Protein AF-A0A8T1SDZ9-F1 (afdb_monomer)

Solvent-accessible surface area (backbone atoms only — not comparable to full-atom values): 13634 Å² total; per-residue (Å²): 114,70,6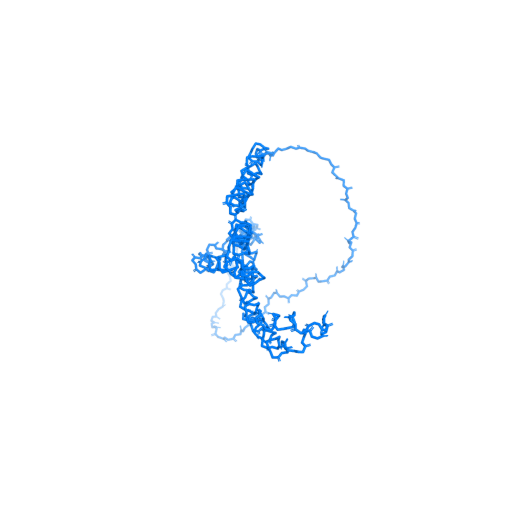7,60,53,50,48,50,54,52,34,52,52,49,59,75,37,28,82,59,57,32,60,77,79,40,90,53,64,70,60,29,54,51,50,45,65,45,41,65,58,52,39,52,35,50,54,31,45,46,45,38,52,54,44,39,49,52,28,46,75,66,70,48,39,67,59,48,54,50,39,46,50,44,21,41,63,70,43,12,48,56,46,12,50,43,28,29,67,74,67,62,53,41,73,58,23,36,54,53,17,47,32,55,17,34,43,53,31,23,52,53,45,51,52,50,59,74,68,48,62,62,69,60,47,48,52,59,47,40,54,75,68,44,56,65,52,54,60,51,48,61,67,70,66,61,75,91,75,76,95,78,85,86,85,89,85,82,85,82,86,84,90,77,90,84,86,83,90,84,82,85,85,90,84,82,84,87,84,88,82,87,85,88,76,86,81,88,83,88,84,82,82,77,70,77,45,69,63,56,56,49,48,56,53,46,53,53,50,51,50,52,50,49,54,50,50,52,53,49,50,50,54,58,74,68,54,80,130

pLDDT: mean 70.51, std 21.28, range [23.25, 90.0]

Secondary structure (DSSP, 8-state):
-HHHHHHHHHHHHHHHTHHHHHHHH-S-HHHHHHHHHHHHHHHHHHHHHHHHHHHHHHHHHTT-HHHHHHHHHIIIIIIIHHHHHHHHHTS--THHHHHHHHHHHHHHHHHHHHHHHHTS-HHHHHHHHHHHTTHHHHHHHHHHS----------------------------------------------------HHHHHHHHHHHHHHHHHHHHHHHHHHHHTS--

Radius of gyration: 29.78 Å; Cα contacts (8 Å, |Δi|>4): 136; chains: 1; bounding box: 56×45×110 Å

Mean predicted aligned error: 17.85 Å

Nearest PDB structures (foldseek):
  5xjj-assembly1_A  TM=9.522E-01  e=8.822E-06  Camelina sativa
  5y50-assembly1_A  TM=8.785E-01  e=2.325E-05  Arabidopsis thaliana
  7dqk-assembly1_A  TM=9.262E-01  e=3.861E-04  Nicotiana tabacum
  7php-assembly1_A  TM=8.470E-01  e=1.093E-02  Vibrio cholerae RC385
  4z3p-assembly1_A  TM=8.486E-01  e=1.647E-01  Escherichia coli

Structure (mmCIF, N/CA/C/O backbone):
data_AF-A0A8T1SDZ9-F1
#
_entry.id   AF-A0A8T1SDZ9-F1
#
loop_
_atom_site.group_PDB
_atom_site.id
_atom_site.type_symbol
_atom_site.label_atom_id
_atom_site.label_alt_id
_atom_site.label_comp_id
_atom_site.label_asym_id
_atom_site.label_entity_id
_atom_site.label_seq_id
_atom_site.pdbx_PDB_ins_code
_atom_site.Cartn_x
_atom_site.Cartn_y
_atom_site.Cartn_z
_atom_site.occupancy
_atom_site.B_iso_or_equiv
_atom_site.auth_seq_id
_atom_site.auth_comp_id
_atom_site.auth_asym_id
_atom_site.auth_atom_id
_atom_site.pdbx_PDB_model_num
ATOM 1 N N . CYS A 1 1 ? 5.803 3.963 14.562 1.00 54.41 1 CYS A N 1
ATOM 2 C CA . CYS A 1 1 ? 7.114 4.579 14.261 1.00 54.41 1 CYS A CA 1
ATOM 3 C C . CYS A 1 1 ? 8.093 3.581 13.629 1.00 54.41 1 CYS A C 1
ATOM 5 O O . CYS A 1 1 ? 8.586 3.851 12.544 1.00 54.41 1 CYS A O 1
ATOM 7 N N . PHE A 1 2 ? 8.298 2.400 14.229 1.00 64.94 2 PHE A N 1
ATOM 8 C CA . PHE A 1 2 ? 9.250 1.381 13.749 1.00 64.94 2 PHE A CA 1
ATOM 9 C C . PHE A 1 2 ? 9.100 0.935 12.269 1.00 64.94 2 PHE A C 1
ATOM 11 O O . PHE A 1 2 ? 10.109 0.899 11.570 1.00 64.94 2 PHE A O 1
ATOM 18 N N . PRO A 1 3 ? 7.886 0.689 11.726 1.00 69.81 3 PRO A N 1
ATOM 19 C CA . PRO A 1 3 ? 7.745 0.201 10.345 1.00 69.81 3 PRO A CA 1
ATOM 20 C C . PRO A 1 3 ? 8.105 1.244 9.278 1.00 69.81 3 PRO A C 1
ATOM 22 O O . PRO A 1 3 ? 8.667 0.902 8.242 1.00 69.81 3 PRO A O 1
ATOM 25 N N . GLY A 1 4 ? 7.809 2.522 9.544 1.00 71.44 4 GLY A N 1
ATOM 26 C CA . GLY A 1 4 ? 8.130 3.620 8.629 1.00 71.44 4 GLY A CA 1
ATOM 27 C C . GLY A 1 4 ? 9.631 3.893 8.566 1.00 71.44 4 GLY A C 1
ATOM 28 O O . GLY A 1 4 ? 10.174 4.058 7.480 1.00 71.44 4 GLY A O 1
ATOM 29 N N . PHE A 1 5 ? 10.315 3.857 9.717 1.00 77.25 5 PHE A N 1
ATOM 30 C CA . PHE A 1 5 ? 11.772 3.987 9.774 1.00 77.25 5 PHE A CA 1
ATOM 31 C C . PHE A 1 5 ? 12.471 2.846 9.024 1.00 77.25 5 PHE A C 1
ATOM 33 O O . PHE A 1 5 ? 13.353 3.104 8.212 1.00 77.25 5 PHE A O 1
ATOM 40 N N . LEU A 1 6 ? 12.026 1.599 9.221 1.00 80.81 6 LEU A N 1
ATOM 41 C CA . LEU A 1 6 ? 12.584 0.447 8.512 1.00 80.81 6 LEU A CA 1
ATOM 42 C C . LEU A 1 6 ? 12.403 0.566 6.991 1.00 80.81 6 LEU A C 1
ATOM 44 O O . LEU A 1 6 ? 13.359 0.347 6.253 1.00 80.81 6 LEU A O 1
ATOM 48 N N . CYS A 1 7 ? 11.219 0.968 6.518 1.00 80.06 7 CYS A N 1
ATOM 49 C CA . CYS A 1 7 ? 10.989 1.186 5.086 1.00 80.06 7 CYS A CA 1
ATOM 50 C C . CYS A 1 7 ? 11.861 2.305 4.516 1.00 80.06 7 CYS A C 1
ATOM 52 O O . CYS A 1 7 ? 12.337 2.187 3.392 1.00 80.06 7 CYS A O 1
ATOM 54 N N . LEU A 1 8 ? 12.103 3.369 5.284 1.00 80.19 8 LEU A N 1
ATOM 55 C CA . LEU A 1 8 ? 12.954 4.472 4.849 1.00 80.19 8 LEU A CA 1
ATOM 56 C C . LEU A 1 8 ? 14.421 4.032 4.760 1.00 80.19 8 LEU A C 1
ATOM 58 O O . LEU A 1 8 ? 15.068 4.290 3.752 1.00 80.19 8 LEU A O 1
ATOM 62 N N . VAL A 1 9 ? 14.921 3.294 5.755 1.00 84.00 9 VAL A N 1
ATOM 63 C CA . VAL A 1 9 ? 16.282 2.731 5.740 1.00 84.00 9 VAL A CA 1
ATOM 64 C C . VAL A 1 9 ? 16.462 1.755 4.576 1.00 84.00 9 VAL A C 1
ATOM 66 O O . VAL A 1 9 ? 17.411 1.888 3.808 1.00 84.00 9 VAL A O 1
ATOM 69 N N . VAL A 1 10 ? 15.532 0.814 4.392 1.00 84.06 10 VAL A N 1
ATOM 70 C CA . VAL A 1 10 ? 15.576 -0.143 3.275 1.00 84.06 10 VAL A CA 1
ATOM 71 C C . VAL A 1 10 ? 15.463 0.579 1.931 1.00 84.06 10 VAL A C 1
ATOM 73 O O . VAL A 1 10 ? 16.209 0.265 1.009 1.00 84.06 10 VAL A O 1
ATOM 76 N N . GLY A 1 11 ? 14.594 1.585 1.823 1.00 82.56 11 GLY A N 1
ATOM 77 C CA . GLY A 1 11 ? 14.446 2.396 0.618 1.00 82.56 11 GLY A CA 1
ATOM 78 C C . GLY A 1 11 ? 15.717 3.164 0.260 1.00 82.56 11 GLY A C 1
ATOM 79 O O . GLY A 1 11 ? 16.105 3.187 -0.905 1.00 82.56 11 GLY A O 1
ATOM 80 N N . VAL A 1 12 ? 16.411 3.726 1.253 1.00 83.19 12 VAL A N 1
ATOM 81 C CA . VAL A 1 12 ? 17.710 4.390 1.060 1.00 83.19 12 VAL A CA 1
ATOM 82 C C . VAL A 1 12 ? 18.776 3.392 0.609 1.00 83.19 12 VAL A C 1
ATOM 84 O O . VAL A 1 12 ? 19.510 3.682 -0.332 1.00 83.19 12 VAL A O 1
ATOM 87 N N . ILE A 1 13 ? 18.837 2.203 1.216 1.00 84.69 13 ILE A N 1
ATOM 88 C CA . ILE A 1 13 ? 19.789 1.153 0.820 1.00 84.69 13 ILE A CA 1
ATOM 89 C C . ILE A 1 13 ? 19.527 0.699 -0.622 1.00 84.69 13 ILE A C 1
ATOM 91 O O . ILE A 1 13 ? 20.466 0.596 -1.412 1.00 84.69 13 ILE A O 1
ATOM 95 N N . LEU A 1 14 ? 18.264 0.473 -0.994 1.00 81.62 14 LEU A N 1
ATOM 96 C CA . LEU A 1 14 ? 17.877 0.077 -2.352 1.00 81.62 14 LEU A CA 1
ATOM 97 C C . LEU A 1 14 ? 18.151 1.183 -3.376 1.00 81.62 14 LEU A C 1
ATOM 99 O O . LEU A 1 14 ? 18.644 0.898 -4.464 1.00 81.62 14 LEU A O 1
ATOM 103 N N . ALA A 1 15 ? 17.896 2.445 -3.026 1.00 77.38 15 ALA A N 1
ATOM 104 C CA . ALA A 1 15 ? 18.216 3.580 -3.886 1.00 77.38 15 ALA A CA 1
ATOM 105 C C . ALA A 1 15 ? 19.733 3.748 -4.073 1.00 77.38 15 ALA A C 1
ATOM 107 O O . ALA A 1 15 ? 20.182 4.015 -5.186 1.00 77.38 15 ALA A O 1
ATOM 108 N N . ALA A 1 16 ? 20.525 3.544 -3.016 1.00 80.75 16 ALA A N 1
ATOM 109 C CA . ALA A 1 16 ? 21.985 3.612 -3.070 1.00 80.75 16 ALA A CA 1
ATOM 110 C C . ALA A 1 16 ? 22.604 2.445 -3.858 1.00 80.75 16 ALA A C 1
ATOM 112 O O . ALA A 1 16 ? 23.632 2.613 -4.507 1.00 80.75 16 ALA A O 1
ATOM 113 N N . THR A 1 17 ? 21.973 1.269 -3.833 1.00 82.50 17 THR A N 1
ATOM 114 C CA . THR A 1 17 ? 22.443 0.066 -4.543 1.00 82.50 17 THR A CA 1
ATOM 115 C C . THR A 1 17 ? 21.770 -0.149 -5.898 1.00 82.50 17 THR A C 1
ATOM 117 O O . THR A 1 17 ? 22.056 -1.150 -6.554 1.00 82.50 17 THR A O 1
ATOM 120 N N . LYS A 1 18 ? 20.931 0.789 -6.365 1.00 76.69 18 LYS A N 1
ATOM 121 C CA . LYS A 1 18 ? 20.117 0.651 -7.588 1.00 76.69 18 LYS A CA 1
ATOM 122 C C . LYS A 1 18 ? 20.923 0.247 -8.827 1.00 76.69 18 LYS A C 1
ATOM 124 O O . LYS A 1 18 ? 20.436 -0.529 -9.643 1.00 76.69 18 LYS A O 1
ATOM 129 N N . ASP A 1 19 ? 22.156 0.743 -8.938 1.00 74.12 19 ASP A N 1
ATOM 130 C CA . ASP A 1 19 ? 23.021 0.521 -10.099 1.00 74.12 19 ASP A CA 1
ATOM 131 C C . ASP A 1 19 ? 23.731 -0.837 -10.051 1.00 74.12 19 ASP A C 1
ATOM 133 O O . ASP A 1 19 ? 24.099 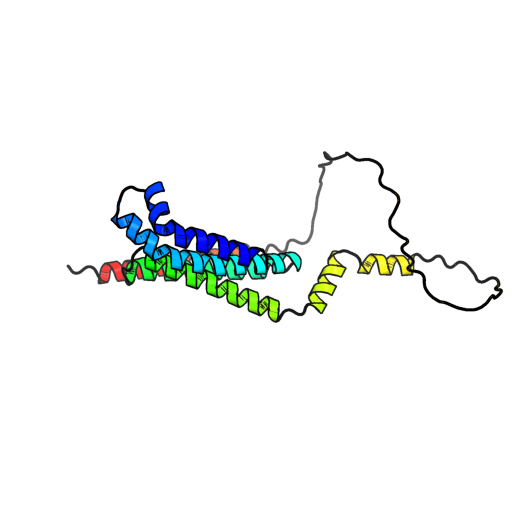-1.362 -11.094 1.00 74.12 19 ASP A O 1
ATOM 137 N N . VAL A 1 20 ? 23.895 -1.428 -8.862 1.00 78.81 20 VAL A N 1
ATOM 138 C CA . VAL A 1 20 ? 24.508 -2.755 -8.661 1.00 78.81 20 VAL A CA 1
ATOM 139 C C . VAL A 1 20 ? 23.441 -3.847 -8.638 1.00 78.81 20 VAL A C 1
ATOM 141 O O . VAL A 1 20 ? 23.659 -4.940 -9.154 1.00 78.81 20 VAL A O 1
ATOM 144 N N . LEU A 1 21 ? 22.263 -3.544 -8.087 1.00 77.50 21 LEU A N 1
ATOM 145 C CA . LEU A 1 21 ? 21.172 -4.498 -7.921 1.00 77.50 21 LEU A CA 1
ATOM 146 C C . LEU A 1 21 ? 20.688 -5.055 -9.266 1.00 77.50 21 LEU A C 1
ATOM 148 O O . LEU A 1 21 ? 20.413 -6.247 -9.369 1.00 77.50 21 LEU A O 1
ATOM 152 N N . GLY A 1 22 ? 20.641 -4.220 -10.309 1.00 76.81 22 GLY A N 1
ATOM 153 C CA . GLY A 1 22 ? 20.265 -4.654 -11.656 1.00 76.81 22 GLY A CA 1
ATOM 154 C C . GLY A 1 22 ? 21.191 -5.735 -12.229 1.00 76.81 22 GLY A C 1
ATOM 155 O O . GLY A 1 22 ? 20.700 -6.674 -12.854 1.00 76.81 22 GLY A O 1
ATOM 156 N N . TYR A 1 23 ? 22.498 -5.667 -11.943 1.00 82.56 23 TYR A N 1
ATOM 157 C CA . TYR A 1 23 ? 23.485 -6.641 -12.435 1.00 82.56 23 TYR A CA 1
ATOM 158 C C . TYR A 1 23 ? 23.329 -8.039 -11.826 1.00 82.56 23 TYR A C 1
ATOM 160 O O . TYR A 1 23 ? 23.797 -9.012 -12.412 1.00 82.56 23 TYR A O 1
ATOM 168 N N . ILE A 1 24 ? 22.675 -8.157 -10.666 1.00 84.62 24 ILE A N 1
ATOM 169 C CA . ILE A 1 24 ? 22.414 -9.455 -10.024 1.00 84.62 24 ILE A CA 1
ATOM 170 C C . ILE A 1 24 ? 21.342 -10.234 -10.800 1.00 84.62 24 ILE A C 1
ATOM 172 O O . ILE A 1 24 ? 21.385 -11.461 -10.851 1.00 84.62 24 ILE A O 1
ATOM 176 N N . PHE A 1 25 ? 20.386 -9.528 -11.411 1.00 83.12 25 PHE A N 1
ATOM 177 C CA . PHE A 1 25 ? 19.241 -10.139 -12.091 1.00 83.12 25 PHE A CA 1
ATOM 178 C C . PHE A 1 25 ? 19.419 -10.250 -13.604 1.00 83.12 25 PHE A C 1
ATOM 180 O O . PHE A 1 25 ? 18.819 -11.128 -14.223 1.00 83.12 25 PHE A O 1
ATOM 187 N N . THR A 1 26 ? 20.207 -9.367 -14.217 1.00 85.56 26 THR A N 1
ATOM 188 C CA . THR A 1 26 ? 20.427 -9.375 -15.665 1.00 85.56 26 THR A CA 1
ATOM 189 C C . THR A 1 26 ? 21.756 -8.729 -16.041 1.00 85.56 26 THR A C 1
ATOM 191 O O . THR A 1 26 ? 22.269 -7.865 -15.336 1.00 85.56 26 THR A O 1
ATOM 194 N N . SER A 1 27 ? 22.313 -9.134 -17.181 1.00 85.81 27 SER A N 1
ATOM 195 C CA . SER A 1 27 ? 23.482 -8.484 -17.794 1.00 85.81 27 SER A CA 1
ATOM 196 C C . SER A 1 27 ? 23.100 -7.434 -18.846 1.00 85.81 27 SER A C 1
ATOM 198 O O . SER A 1 27 ? 23.980 -6.785 -19.410 1.00 85.81 27 SER A O 1
ATOM 200 N N . ASP A 1 28 ? 21.804 -7.258 -19.117 1.00 87.94 28 ASP A N 1
ATOM 201 C CA . ASP A 1 28 ? 21.305 -6.284 -20.087 1.00 87.94 28 ASP A CA 1
ATOM 202 C C . ASP A 1 28 ? 21.306 -4.859 -19.508 1.00 87.94 28 ASP A C 1
ATOM 204 O O . ASP A 1 28 ? 20.614 -4.553 -18.532 1.00 87.94 28 ASP A O 1
ATOM 208 N N . ARG A 1 29 ? 22.074 -3.965 -20.141 1.00 84.94 29 ARG A N 1
ATOM 209 C CA . ARG A 1 29 ? 22.226 -2.567 -19.716 1.00 84.94 29 ARG A CA 1
ATOM 210 C C . ARG A 1 29 ? 20.935 -1.760 -19.845 1.00 84.94 29 ARG A C 1
ATOM 212 O O . ARG A 1 29 ? 20.738 -0.838 -19.053 1.00 84.94 29 ARG A O 1
ATOM 219 N N . GLU A 1 30 ? 20.072 -2.091 -20.800 1.00 85.00 30 GLU A N 1
ATOM 220 C CA . GLU A 1 30 ? 18.815 -1.374 -21.023 1.00 85.00 30 GLU A CA 1
ATOM 221 C C . GLU A 1 30 ? 17.841 -1.622 -19.862 1.00 85.00 30 GLU A C 1
ATOM 223 O O . GLU A 1 30 ? 17.271 -0.686 -19.294 1.00 85.00 30 GLU A O 1
ATOM 228 N N . ILE A 1 31 ? 17.751 -2.877 -19.412 1.00 83.88 31 ILE A N 1
ATOM 229 C CA . ILE A 1 31 ? 16.924 -3.269 -18.264 1.00 83.88 31 ILE A CA 1
ATOM 230 C C . ILE A 1 31 ? 17.470 -2.657 -16.967 1.00 83.88 31 ILE A C 1
ATOM 232 O O . ILE A 1 31 ? 16.694 -2.149 -16.155 1.00 83.88 31 ILE A O 1
ATOM 236 N N . ILE A 1 32 ? 18.794 -2.648 -16.777 1.00 85.06 32 ILE A N 1
ATOM 237 C CA . ILE A 1 32 ? 19.430 -2.043 -15.593 1.00 85.06 32 ILE A CA 1
ATOM 238 C C . ILE A 1 32 ? 19.108 -0.544 -15.507 1.00 85.06 32 ILE A C 1
ATOM 240 O O . ILE A 1 32 ? 18.725 -0.060 -14.439 1.00 85.06 32 ILE A O 1
ATOM 244 N N . GLY A 1 33 ? 19.208 0.182 -16.626 1.00 83.38 33 GLY A N 1
ATOM 245 C CA . GLY A 1 33 ? 18.858 1.603 -16.685 1.00 83.38 33 GLY A CA 1
ATOM 246 C C . GLY A 1 33 ? 17.390 1.861 -16.335 1.00 83.38 33 GLY A C 1
ATOM 247 O O . GLY A 1 33 ? 17.086 2.777 -15.566 1.00 83.38 33 GLY A O 1
ATOM 248 N N . LEU A 1 34 ? 16.485 1.008 -16.824 1.00 84.38 34 LEU A N 1
ATOM 249 C CA . LEU A 1 34 ? 15.059 1.103 -16.516 1.00 84.38 34 LEU A CA 1
ATOM 250 C C . LEU A 1 34 ? 14.776 0.858 -15.025 1.00 84.38 34 LEU A C 1
ATOM 252 O O . LEU A 1 34 ? 14.042 1.627 -14.403 1.00 84.38 34 LEU A O 1
ATOM 256 N N . VAL A 1 35 ? 15.389 -0.168 -14.428 1.00 84.00 35 VAL A N 1
ATOM 257 C CA . VAL A 1 35 ? 15.245 -0.475 -12.994 1.00 84.00 35 VAL A CA 1
ATOM 258 C C . VAL A 1 35 ? 15.752 0.683 -12.137 1.00 84.00 35 VAL A C 1
ATOM 260 O O . VAL A 1 35 ? 15.050 1.118 -11.222 1.00 84.00 35 VAL A O 1
ATOM 263 N N . ALA A 1 36 ? 16.925 1.235 -12.455 1.00 83.44 36 ALA A N 1
ATOM 264 C CA . ALA A 1 36 ? 17.492 2.365 -11.724 1.00 83.44 36 ALA A CA 1
ATOM 265 C C . ALA A 1 36 ? 16.574 3.601 -11.747 1.00 83.44 36 ALA A C 1
ATOM 267 O O . ALA A 1 36 ? 16.498 4.329 -10.755 1.00 83.44 36 ALA A O 1
ATOM 268 N N . TRP A 1 37 ? 15.847 3.816 -12.846 1.00 83.50 37 TRP A N 1
ATOM 269 C CA . TRP A 1 37 ? 14.890 4.915 -12.980 1.00 83.50 37 TRP A CA 1
ATOM 270 C C . TRP A 1 37 ? 13.577 4.671 -12.219 1.00 83.50 37 TRP A C 1
ATOM 272 O O . TRP A 1 37 ? 12.984 5.604 -11.681 1.00 83.50 37 TRP A O 1
ATOM 282 N N . VAL A 1 38 ? 13.131 3.417 -12.122 1.00 84.69 38 VAL A N 1
ATOM 283 C CA . VAL A 1 38 ? 11.904 3.026 -11.403 1.00 84.69 38 VAL A CA 1
ATOM 284 C C . VAL A 1 38 ? 12.106 2.972 -9.883 1.00 84.69 38 VAL A C 1
ATOM 286 O O . VAL A 1 38 ? 11.153 3.180 -9.128 1.00 84.69 38 VAL A O 1
ATOM 289 N N . MET A 1 39 ? 13.332 2.737 -9.409 1.00 84.81 39 MET A N 1
ATOM 290 C CA . MET A 1 39 ? 13.632 2.565 -7.981 1.00 84.81 39 MET A CA 1
ATOM 291 C C . MET A 1 39 ? 13.108 3.679 -7.054 1.00 84.81 39 MET A C 1
ATOM 293 O O . MET A 1 39 ? 12.524 3.355 -6.020 1.00 84.81 39 MET A O 1
ATOM 297 N N . PRO A 1 40 ? 13.224 4.979 -7.375 1.00 82.62 40 PRO A N 1
ATOM 298 C CA . PRO A 1 40 ? 12.642 6.029 -6.536 1.00 82.62 40 PRO A CA 1
ATOM 299 C C . PRO A 1 40 ? 11.115 5.919 -6.404 1.00 82.62 40 PRO A C 1
ATOM 301 O O . PRO A 1 40 ? 10.570 6.097 -5.313 1.00 82.62 40 PRO A O 1
ATOM 304 N N . VAL A 1 41 ? 10.419 5.574 -7.495 1.00 85.88 41 VAL A N 1
ATOM 305 C CA . VAL A 1 41 ? 8.961 5.361 -7.493 1.00 85.88 41 VAL A CA 1
ATOM 306 C C . VAL A 1 41 ? 8.609 4.138 -6.649 1.00 85.88 41 VAL A C 1
ATOM 308 O O . VAL A 1 41 ? 7.681 4.192 -5.845 1.00 85.88 41 VAL A O 1
ATOM 311 N N . TYR A 1 42 ? 9.390 3.064 -6.765 1.00 85.38 42 TYR A N 1
ATOM 312 C CA . TYR A 1 42 ? 9.247 1.860 -5.946 1.00 85.38 42 TYR A CA 1
ATOM 313 C C . TYR A 1 42 ? 9.328 2.160 -4.443 1.00 85.38 42 TYR A C 1
ATOM 315 O O . TYR A 1 42 ? 8.487 1.692 -3.668 1.00 85.38 42 TYR A O 1
ATOM 323 N N . VAL A 1 43 ? 10.312 2.969 -4.033 1.00 86.00 43 VAL A N 1
ATOM 324 C CA . VAL A 1 43 ? 10.471 3.388 -2.634 1.00 86.00 43 VAL A CA 1
ATOM 325 C C . VAL A 1 43 ? 9.259 4.196 -2.173 1.00 86.00 43 VAL A C 1
ATOM 327 O O . VAL A 1 43 ? 8.736 3.940 -1.088 1.00 86.00 43 VAL A O 1
ATOM 330 N N . ALA A 1 44 ? 8.758 5.117 -3.001 1.00 85.81 44 ALA A N 1
ATOM 331 C CA . ALA A 1 44 ? 7.560 5.888 -2.676 1.00 85.81 44 ALA A CA 1
ATOM 332 C C . ALA A 1 44 ? 6.330 4.986 -2.471 1.00 85.81 44 ALA A C 1
ATOM 334 O O . ALA A 1 44 ? 5.636 5.130 -1.464 1.00 85.81 44 ALA A O 1
ATOM 335 N N . VAL A 1 45 ? 6.099 4.013 -3.362 1.00 88.25 45 VAL A N 1
ATOM 336 C CA . VAL A 1 45 ? 5.016 3.020 -3.217 1.00 88.25 45 VAL A CA 1
ATOM 337 C C . VAL A 1 45 ? 5.129 2.290 -1.877 1.00 88.25 45 VAL A C 1
ATOM 339 O O . VAL A 1 45 ? 4.146 2.194 -1.143 1.00 88.25 45 VAL A O 1
ATOM 342 N N . HIS A 1 46 ? 6.332 1.833 -1.522 1.00 86.94 46 HIS A N 1
ATOM 343 C CA . HIS A 1 46 ? 6.572 1.098 -0.279 1.00 86.94 46 HIS A CA 1
ATOM 344 C C . HIS A 1 46 ? 6.262 1.911 0.978 1.00 86.94 46 HIS A C 1
ATOM 346 O O . HIS A 1 46 ? 5.765 1.359 1.959 1.00 86.94 46 HIS A O 1
ATOM 352 N N . VAL A 1 47 ? 6.513 3.221 0.964 1.00 85.88 47 VAL A N 1
ATOM 353 C CA . VAL A 1 47 ? 6.173 4.096 2.095 1.00 85.88 47 VAL A CA 1
ATOM 354 C C . VAL A 1 47 ? 4.658 4.152 2.313 1.00 85.88 47 VAL A C 1
ATOM 356 O O . VAL A 1 47 ? 4.199 4.044 3.454 1.00 85.88 47 VAL A O 1
ATOM 359 N N . PHE A 1 48 ? 3.869 4.275 1.243 1.00 86.69 48 PHE A N 1
ATOM 360 C CA . PHE A 1 48 ? 2.406 4.276 1.352 1.00 86.69 48 PHE A CA 1
ATOM 361 C C . PHE A 1 48 ? 1.861 2.908 1.764 1.00 86.69 48 PHE A C 1
ATOM 363 O O . PHE A 1 48 ? 1.007 2.837 2.649 1.00 86.69 48 PHE A O 1
ATOM 370 N N . GLU A 1 49 ? 2.423 1.830 1.222 1.00 87.00 49 GLU A N 1
ATOM 371 C CA . GLU A 1 49 ? 2.080 0.458 1.607 1.00 87.00 49 GLU A CA 1
ATOM 372 C C . GLU A 1 49 ? 2.381 0.169 3.081 1.00 87.00 49 GLU A C 1
ATOM 374 O O . GLU A 1 49 ? 1.568 -0.434 3.791 1.00 87.00 49 GLU A O 1
ATOM 379 N N . ALA A 1 50 ? 3.498 0.678 3.603 1.00 87.56 50 ALA A N 1
ATOM 380 C CA . ALA A 1 50 ? 3.796 0.610 5.029 1.00 87.56 50 ALA A CA 1
ATOM 381 C C . ALA A 1 50 ? 2.733 1.347 5.863 1.00 87.56 50 ALA A C 1
ATOM 383 O O . ALA A 1 50 ? 2.304 0.849 6.909 1.00 87.56 50 ALA A O 1
ATOM 384 N N . GLY A 1 51 ? 2.256 2.501 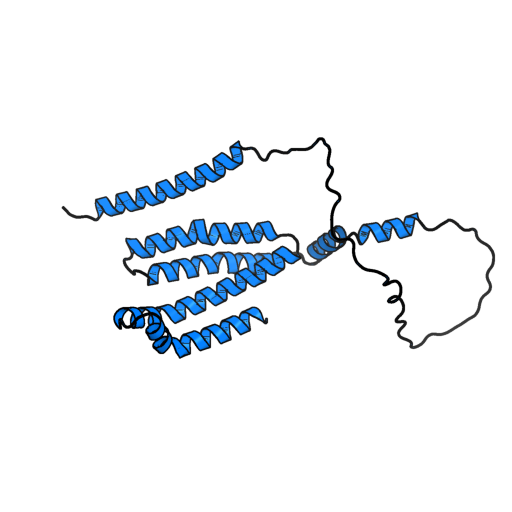5.386 1.00 85.62 51 GLY A N 1
ATOM 385 C CA . GLY A 1 51 ? 1.128 3.222 5.978 1.00 85.62 51 GLY A CA 1
ATOM 386 C C . GLY A 1 51 ? -0.162 2.392 5.993 1.00 85.62 51 GLY A C 1
ATOM 387 O O . GLY A 1 51 ? -0.807 2.265 7.042 1.00 85.62 51 GLY A O 1
ATOM 388 N N . CYS A 1 52 ? -0.509 1.757 4.871 1.00 87.62 52 CYS A N 1
ATOM 389 C CA . CYS A 1 52 ? -1.627 0.813 4.770 1.00 87.62 52 CYS A CA 1
ATOM 390 C C . CYS A 1 52 ? -1.489 -0.346 5.769 1.00 87.62 52 CYS A C 1
ATOM 392 O O . CYS A 1 52 ? -2.459 -0.712 6.437 1.00 87.62 52 CYS A O 1
ATOM 394 N N . CYS A 1 53 ? -0.286 -0.898 5.935 1.00 88.38 53 CYS A N 1
ATOM 395 C CA . CYS A 1 53 ? -0.022 -1.995 6.868 1.00 88.38 53 CYS A CA 1
ATOM 396 C C . CYS A 1 53 ? -0.227 -1.577 8.328 1.00 88.38 53 CYS A C 1
ATOM 398 O O . CYS A 1 53 ? -0.888 -2.289 9.092 1.00 88.38 53 CYS A O 1
ATOM 400 N N . VAL A 1 54 ? 0.299 -0.409 8.711 1.00 89.56 54 VAL A N 1
ATOM 401 C CA . VAL A 1 54 ? 0.149 0.139 10.068 1.00 89.56 54 VAL A CA 1
ATOM 402 C C . VAL A 1 54 ? -1.320 0.410 10.374 1.00 89.56 54 VAL A C 1
ATOM 404 O O . VAL A 1 54 ? -1.835 -0.056 11.391 1.00 89.56 54 VAL A O 1
ATOM 407 N N . THR A 1 55 ? -2.018 1.108 9.479 1.00 88.50 55 THR A N 1
ATOM 408 C CA . THR A 1 55 ? -3.442 1.421 9.659 1.00 88.50 55 THR A CA 1
ATOM 409 C C . THR A 1 55 ? -4.309 0.163 9.681 1.00 88.50 55 THR A C 1
ATOM 411 O O . THR A 1 55 ? -5.165 0.023 10.554 1.00 88.50 55 THR A O 1
ATOM 414 N N . SER A 1 56 ? -4.027 -0.819 8.824 1.00 88.56 56 SER A N 1
ATOM 415 C CA . SER A 1 56 ? -4.687 -2.131 8.854 1.00 88.56 56 SER A CA 1
ATOM 416 C C . SER A 1 56 ? -4.440 -2.881 10.165 1.00 88.56 56 SER A C 1
ATOM 418 O O . SER A 1 56 ? -5.340 -3.549 10.676 1.00 88.56 56 SER A O 1
ATOM 420 N N . GLY A 1 57 ? -3.242 -2.763 10.747 1.00 90.00 57 GLY A N 1
ATOM 421 C CA . GLY A 1 57 ? -2.934 -3.269 12.086 1.00 90.00 57 GLY A CA 1
ATOM 422 C C . GLY A 1 57 ? -3.820 -2.639 13.164 1.00 90.00 57 GLY A C 1
ATOM 423 O O . GLY A 1 57 ? -4.432 -3.359 13.951 1.00 90.00 57 GLY A O 1
ATOM 424 N N . VAL A 1 58 ? -3.968 -1.312 13.143 1.00 89.38 58 VAL A N 1
ATOM 425 C CA . VAL A 1 58 ? -4.839 -0.571 14.075 1.00 89.38 58 VAL A CA 1
ATOM 426 C C . VAL A 1 58 ? -6.311 -0.970 13.909 1.00 89.38 58 VAL A C 1
ATOM 428 O O . VAL A 1 58 ? -7.012 -1.211 14.896 1.00 89.38 58 VAL A O 1
ATOM 431 N N . LEU A 1 59 ? -6.793 -1.103 12.671 1.00 87.56 59 LEU A N 1
ATOM 432 C CA . LEU A 1 59 ? -8.165 -1.546 12.401 1.00 87.56 59 LEU A CA 1
ATOM 433 C C . LEU A 1 59 ? -8.409 -2.979 12.886 1.00 87.56 59 LEU A C 1
ATOM 435 O O . LEU A 1 59 ? -9.484 -3.270 13.409 1.00 87.56 59 LEU A O 1
ATOM 439 N N . ARG A 1 60 ? -7.426 -3.875 12.751 1.00 88.19 60 ARG A N 1
ATOM 440 C CA . ARG A 1 60 ? -7.507 -5.230 13.317 1.00 88.19 60 ARG A CA 1
ATOM 441 C C . ARG A 1 60 ? -7.541 -5.204 14.843 1.00 88.19 60 ARG A C 1
ATOM 443 O O . ARG A 1 60 ? -8.424 -5.833 15.416 1.00 88.19 60 ARG A O 1
ATOM 450 N N . GLY A 1 61 ? -6.679 -4.414 15.484 1.00 87.56 61 GLY A N 1
ATOM 451 C CA . GLY A 1 61 ? -6.650 -4.277 16.947 1.00 87.56 61 GLY A CA 1
ATOM 452 C C . GLY A 1 61 ? -7.946 -3.713 17.541 1.00 87.56 61 GLY A C 1
ATOM 453 O O . GLY A 1 61 ? -8.340 -4.072 18.643 1.00 87.56 61 GLY A O 1
ATOM 454 N N . THR A 1 62 ? -8.663 -2.881 16.785 1.00 85.94 62 THR A N 1
ATOM 455 C CA . THR A 1 62 ? -9.958 -2.307 17.198 1.00 85.94 62 THR A CA 1
ATOM 456 C C . THR A 1 62 ? -11.160 -3.157 16.758 1.00 85.94 62 THR A C 1
ATOM 458 O O . THR A 1 62 ? -12.311 -2.832 17.068 1.00 85.94 62 THR A O 1
ATOM 461 N N . GLY A 1 63 ? -10.920 -4.268 16.052 1.00 85.00 63 GLY A N 1
ATOM 462 C CA . GLY A 1 63 ? -11.937 -5.174 15.511 1.00 85.00 63 GLY A CA 1
ATOM 463 C C . GLY A 1 63 ? -12.730 -4.615 14.322 1.00 85.00 63 GLY A C 1
ATOM 464 O O . GLY A 1 63 ? -13.758 -5.178 13.950 1.00 85.00 63 GLY A O 1
ATOM 465 N N . LYS A 1 64 ? -12.260 -3.533 13.692 1.00 85.88 64 LYS A N 1
ATOM 466 C CA . LYS A 1 64 ? -12.863 -2.893 12.508 1.00 85.88 64 LYS A CA 1
ATOM 467 C C . LYS A 1 64 ? -12.143 -3.261 11.200 1.00 85.88 64 LYS A C 1
ATOM 469 O O . LYS A 1 64 ? -12.158 -2.508 10.231 1.00 85.88 64 LYS A O 1
ATOM 474 N N . GLN A 1 65 ? -11.555 -4.458 11.136 1.00 88.88 65 GLN A N 1
ATOM 475 C CA . GLN A 1 65 ? -10.763 -4.954 9.997 1.00 88.88 65 GLN A CA 1
ATOM 476 C C . GLN A 1 65 ? -11.484 -4.943 8.637 1.00 88.88 65 GLN A C 1
ATOM 478 O O . GLN A 1 65 ? -10.838 -4.780 7.604 1.00 88.88 65 GLN A O 1
ATOM 483 N N . LYS A 1 66 ? -12.820 -5.061 8.627 1.00 86.88 66 LYS A N 1
ATOM 484 C CA . LYS A 1 66 ? -13.627 -5.048 7.395 1.00 86.88 66 LYS A CA 1
ATOM 485 C C . LYS A 1 66 ? -13.430 -3.768 6.578 1.00 86.88 66 LYS A C 1
ATOM 487 O O . LYS A 1 66 ? -13.321 -3.846 5.361 1.00 86.88 66 LYS A O 1
ATOM 492 N N . ILE A 1 67 ? -13.344 -2.610 7.235 1.00 84.38 67 ILE A N 1
ATOM 493 C CA . ILE A 1 67 ? -13.181 -1.316 6.554 1.00 84.38 67 ILE A CA 1
ATOM 494 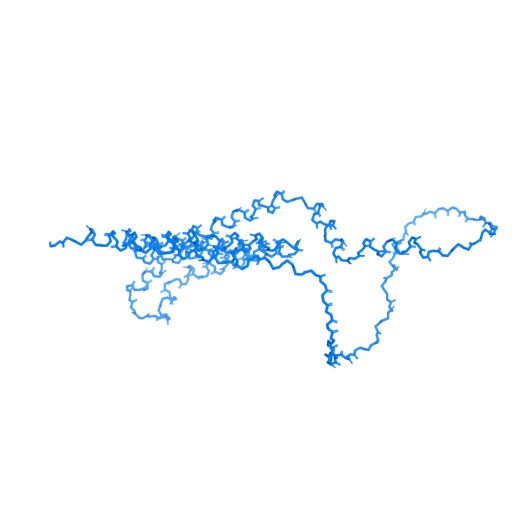C C . ILE A 1 67 ? -11.839 -1.249 5.819 1.00 84.38 67 ILE A C 1
ATOM 496 O O . ILE A 1 67 ? -11.800 -0.865 4.654 1.00 84.38 67 ILE A O 1
ATOM 500 N N . GLY A 1 68 ? -10.757 -1.691 6.467 1.00 84.38 68 GLY A N 1
ATOM 501 C CA . GLY A 1 68 ? -9.422 -1.710 5.864 1.00 84.38 68 GLY A CA 1
ATOM 502 C C . GLY A 1 68 ? -9.343 -2.663 4.672 1.00 84.38 68 GLY A C 1
ATOM 503 O O . GLY A 1 68 ? -8.804 -2.303 3.631 1.00 84.38 68 GLY A O 1
ATOM 504 N N . ALA A 1 69 ? -9.955 -3.846 4.785 1.00 87.56 69 ALA A N 1
ATOM 505 C CA . ALA A 1 69 ? -10.009 -4.809 3.687 1.00 87.56 69 ALA A CA 1
ATOM 506 C C . ALA A 1 69 ? -10.776 -4.269 2.467 1.00 87.56 69 ALA A C 1
ATOM 508 O O . ALA A 1 69 ? -10.318 -4.436 1.338 1.00 87.56 69 ALA A O 1
ATOM 509 N N . ILE A 1 70 ? -11.911 -3.594 2.687 1.00 87.25 70 ILE A N 1
ATOM 510 C CA . ILE A 1 70 ? -12.705 -2.992 1.607 1.00 87.25 70 ILE A CA 1
ATOM 511 C C . ILE A 1 70 ? -11.926 -1.860 0.936 1.00 87.25 70 ILE A C 1
ATOM 513 O O . ILE A 1 70 ? -11.828 -1.848 -0.287 1.00 87.25 70 ILE A O 1
ATOM 517 N N . LEU A 1 71 ? -11.340 -0.941 1.713 1.00 85.12 71 LEU A N 1
ATOM 518 C CA . LEU A 1 71 ? -10.546 0.164 1.167 1.00 85.12 71 LEU A CA 1
ATOM 519 C C . LEU A 1 71 ? -9.376 -0.345 0.323 1.00 85.12 71 LEU A C 1
ATOM 521 O O . LEU A 1 71 ? -9.164 0.155 -0.780 1.00 85.12 71 LEU A O 1
ATOM 525 N N . ASN A 1 72 ? -8.667 -1.367 0.804 1.00 87.12 72 ASN A N 1
ATOM 526 C CA . ASN A 1 72 ? -7.552 -1.954 0.072 1.00 87.12 72 ASN A CA 1
ATOM 527 C C . ASN A 1 72 ? -8.015 -2.637 -1.226 1.00 87.12 72 ASN A C 1
ATOM 529 O O . ASN A 1 72 ? -7.456 -2.400 -2.293 1.00 87.12 72 ASN A O 1
ATOM 533 N N . ALA A 1 73 ? -9.083 -3.439 -1.162 1.00 86.50 73 ALA A N 1
ATOM 534 C CA . ALA A 1 73 ? -9.624 -4.110 -2.340 1.00 86.50 73 ALA A CA 1
ATOM 535 C C . ALA A 1 73 ? -10.128 -3.107 -3.392 1.00 86.50 73 ALA A C 1
ATOM 537 O O . ALA A 1 73 ? -9.835 -3.244 -4.577 1.00 86.50 73 ALA A O 1
ATOM 538 N N . VAL A 1 74 ? -10.849 -2.067 -2.977 1.00 87.25 74 VAL A N 1
ATOM 539 C CA . VAL A 1 74 ? -11.335 -1.036 -3.903 1.00 87.25 74 VAL A CA 1
ATOM 540 C C . VAL A 1 74 ? -10.164 -0.260 -4.508 1.00 87.25 74 VAL A C 1
ATOM 542 O O . VAL A 1 74 ? -10.120 -0.090 -5.724 1.00 87.25 74 VAL A O 1
ATOM 545 N N . GLY A 1 75 ? -9.186 0.153 -3.700 1.00 84.62 75 GLY A N 1
ATOM 546 C CA . GLY A 1 75 ? -8.015 0.887 -4.185 1.00 84.62 75 GLY A CA 1
ATOM 547 C C . GLY A 1 75 ? -7.229 0.114 -5.238 1.00 84.62 75 GLY A C 1
ATOM 548 O O . GLY A 1 75 ? -6.994 0.626 -6.330 1.00 84.62 75 GLY A O 1
ATOM 549 N N . TYR A 1 76 ? -6.895 -1.145 -4.962 1.00 85.56 76 TYR A N 1
ATOM 550 C CA . TYR A 1 76 ? -6.108 -1.959 -5.887 1.00 85.56 76 TYR A CA 1
ATOM 551 C C . TYR A 1 76 ? -6.890 -2.402 -7.122 1.00 85.56 76 TYR A C 1
ATOM 553 O O . TYR A 1 76 ? -6.417 -2.227 -8.245 1.00 85.56 76 TYR A O 1
ATOM 561 N N . TYR A 1 77 ? -8.088 -2.962 -6.940 1.00 85.69 77 TYR A N 1
ATOM 562 C CA . TYR A 1 77 ? -8.809 -3.597 -8.043 1.00 85.69 77 TYR A CA 1
ATOM 563 C C . TYR A 1 77 ? -9.657 -2.615 -8.851 1.00 85.69 77 TYR A C 1
ATOM 565 O O . TYR A 1 77 ? -9.728 -2.747 -10.071 1.00 85.69 77 TYR A O 1
ATOM 573 N N . ALA A 1 78 ? -10.293 -1.635 -8.203 1.00 86.00 78 ALA A N 1
ATOM 574 C CA . ALA A 1 78 ? -11.184 -0.697 -8.888 1.00 86.00 78 ALA A CA 1
ATOM 575 C C . ALA A 1 78 ? -10.467 0.561 -9.392 1.00 86.00 78 ALA A C 1
ATOM 577 O O . ALA A 1 78 ? -10.972 1.205 -10.306 1.00 86.00 78 ALA A O 1
ATOM 578 N N . VAL A 1 79 ? -9.307 0.915 -8.825 1.00 83.56 79 VAL A N 1
ATOM 579 C CA . VAL A 1 79 ? -8.542 2.103 -9.244 1.00 83.56 79 VAL A CA 1
ATOM 580 C C . VAL A 1 79 ? -7.176 1.719 -9.803 1.00 83.56 79 VAL A C 1
ATOM 582 O O . VAL A 1 79 ? -6.864 2.081 -10.934 1.00 83.56 79 VAL A O 1
ATOM 585 N N . GLY A 1 80 ? -6.379 0.950 -9.062 1.00 86.50 80 GLY A N 1
ATOM 586 C CA . GLY A 1 80 ? -5.005 0.611 -9.435 1.00 86.50 80 GLY A CA 1
ATOM 587 C C . GLY A 1 80 ? -4.889 -0.168 -10.736 1.00 86.50 80 GLY A C 1
ATOM 588 O O . GLY A 1 80 ? -4.154 0.243 -11.631 1.00 86.50 80 GLY A O 1
ATOM 589 N N . LEU A 1 81 ? -5.640 -1.262 -10.869 1.00 86.62 81 LEU A N 1
ATOM 590 C CA . LEU A 1 81 ? -5.653 -2.080 -12.083 1.00 86.62 81 LEU A CA 1
ATOM 591 C C . LEU A 1 81 ? -6.106 -1.314 -13.336 1.00 86.62 81 LEU A C 1
ATOM 593 O O . LEU A 1 81 ? -5.355 -1.321 -14.316 1.00 86.62 81 LEU A O 1
ATOM 597 N N . PRO A 1 82 ? -7.272 -0.635 -13.358 1.00 86.31 82 PRO A N 1
ATOM 598 C CA . PRO A 1 82 ? -7.685 0.098 -14.549 1.00 86.31 82 PRO A CA 1
ATOM 599 C C . PRO A 1 82 ? -6.717 1.236 -14.857 1.00 86.31 82 PRO A C 1
ATOM 601 O O . PRO A 1 82 ? -6.282 1.352 -16.000 1.00 86.31 82 PRO A O 1
ATOM 604 N N . LEU A 1 83 ? -6.291 2.010 -13.857 1.00 84.56 83 LEU A N 1
ATOM 605 C CA . LEU A 1 83 ? -5.372 3.123 -14.078 1.00 84.56 83 LEU A CA 1
ATOM 606 C C . LEU A 1 83 ? -4.005 2.641 -14.583 1.00 84.56 83 LEU A C 1
ATOM 608 O O . LEU A 1 83 ? -3.505 3.156 -15.579 1.00 84.56 83 LEU A O 1
ATOM 612 N N . GLY A 1 84 ? -3.437 1.603 -13.968 1.00 87.19 84 GLY A N 1
ATOM 613 C CA . GLY A 1 84 ? -2.186 0.990 -14.412 1.00 87.19 84 GLY A CA 1
ATOM 614 C C . GLY A 1 84 ? -2.284 0.430 -15.831 1.00 87.19 84 GLY A C 1
ATOM 615 O O . GLY A 1 84 ? -1.382 0.653 -16.635 1.00 87.19 84 GLY A O 1
ATOM 616 N N . SER A 1 85 ? -3.398 -0.227 -16.177 1.00 85.19 85 SER A N 1
ATOM 617 C CA . SER A 1 85 ? -3.622 -0.747 -17.533 1.00 85.19 85 SER A CA 1
ATOM 618 C C . SER A 1 85 ? -3.752 0.369 -18.577 1.00 85.19 85 SER A C 1
ATOM 620 O O . SER A 1 85 ? -3.154 0.281 -19.650 1.00 85.19 85 SER A O 1
ATOM 622 N N . VAL A 1 86 ? -4.459 1.456 -18.252 1.00 85.25 86 VAL A N 1
ATOM 623 C CA . VAL A 1 86 ? -4.613 2.619 -19.133 1.00 85.25 86 VAL A CA 1
ATOM 624 C C . VAL A 1 86 ? -3.263 3.293 -19.352 1.00 85.25 86 VAL A C 1
ATOM 626 O O . VAL A 1 86 ? -2.887 3.545 -20.495 1.00 85.25 86 VAL A O 1
ATOM 629 N N . LEU A 1 87 ? -2.488 3.532 -18.294 1.00 83.12 87 LEU A N 1
ATOM 630 C CA . LEU A 1 87 ? -1.167 4.146 -18.428 1.00 83.12 87 LEU A CA 1
ATOM 631 C C . LEU A 1 87 ? -0.202 3.239 -19.211 1.00 83.12 87 LEU A C 1
ATOM 633 O O . LEU A 1 87 ? 0.558 3.731 -20.044 1.00 83.12 87 LEU A O 1
ATOM 637 N N . LEU A 1 88 ? -0.266 1.922 -19.004 1.00 86.12 88 LEU A N 1
ATOM 638 C CA . LEU A 1 88 ? 0.569 0.958 -19.719 1.00 86.12 88 LEU A CA 1
ATOM 639 C C . LEU A 1 88 ? 0.266 0.931 -21.227 1.00 86.12 88 LEU A C 1
ATOM 641 O O . LEU A 1 88 ? 1.189 1.007 -22.039 1.00 86.12 88 LEU A O 1
ATOM 645 N N . PHE A 1 89 ? -1.012 0.827 -21.609 1.00 81.69 89 PHE A N 1
ATOM 646 C CA . PHE A 1 89 ? -1.406 0.597 -23.004 1.00 81.69 89 PHE A CA 1
ATOM 647 C C . PHE A 1 89 ? -1.737 1.871 -23.789 1.00 81.69 89 PHE A C 1
ATOM 649 O O . PHE A 1 89 ? -1.375 1.959 -24.963 1.00 81.69 89 PHE A O 1
ATOM 656 N N . VAL A 1 90 ? -2.412 2.845 -23.173 1.00 78.94 90 VAL A N 1
ATOM 657 C CA . VAL A 1 90 ? -2.868 4.076 -23.847 1.00 78.94 90 VAL A CA 1
ATOM 658 C C . VAL A 1 90 ? -1.742 5.095 -23.906 1.00 78.94 90 VAL A C 1
ATOM 660 O O . VAL A 1 90 ? -1.417 5.596 -24.979 1.00 78.94 90 VAL A O 1
ATOM 663 N N . ALA A 1 91 ? -1.102 5.365 -22.768 1.00 75.94 91 ALA A N 1
ATOM 664 C CA . ALA A 1 91 ? -0.036 6.360 -22.701 1.00 75.94 91 ALA A CA 1
ATOM 665 C C . ALA A 1 91 ? 1.326 5.826 -23.192 1.00 75.94 91 ALA A C 1
ATOM 667 O O . ALA A 1 91 ? 2.269 6.602 -23.315 1.00 75.94 91 ALA A O 1
ATOM 668 N N . ARG A 1 92 ? 1.439 4.516 -23.485 1.00 77.38 92 ARG A N 1
ATOM 669 C CA . ARG A 1 92 ? 2.650 3.833 -23.999 1.00 77.38 92 ARG A CA 1
ATOM 670 C C . ARG A 1 92 ? 3.934 4.112 -23.201 1.00 77.38 92 ARG A C 1
ATOM 672 O O . ARG A 1 92 ? 5.034 3.908 -23.697 1.00 77.38 92 ARG A O 1
ATOM 679 N N . ILE A 1 93 ? 3.794 4.505 -21.937 1.00 76.12 93 ILE A N 1
ATOM 680 C CA . ILE A 1 93 ? 4.897 4.755 -20.991 1.00 76.12 93 ILE A CA 1
ATOM 681 C C . ILE A 1 93 ? 5.455 3.453 -20.393 1.00 76.12 93 ILE A C 1
ATOM 683 O O . ILE A 1 93 ? 6.353 3.481 -19.553 1.00 76.12 93 ILE A O 1
ATOM 687 N N . GLY A 1 94 ? 4.946 2.295 -20.827 1.00 82.06 94 GLY A N 1
ATOM 688 C CA . GLY A 1 94 ? 5.485 0.989 -20.467 1.00 82.06 94 GLY A CA 1
ATOM 689 C C . GLY A 1 94 ? 5.395 0.708 -18.967 1.00 82.06 94 GLY A C 1
ATOM 690 O O . GLY A 1 94 ? 4.410 1.042 -18.305 1.00 82.06 94 GLY A O 1
ATOM 691 N N . MET A 1 95 ? 6.451 0.099 -18.423 1.00 82.31 95 MET A N 1
ATOM 692 C CA . MET A 1 95 ? 6.533 -0.325 -17.020 1.00 82.31 95 MET A CA 1
ATOM 693 C C . MET A 1 95 ? 6.306 0.832 -16.033 1.00 82.31 95 MET A C 1
ATOM 695 O O . MET A 1 95 ? 5.706 0.642 -14.979 1.00 82.31 95 MET A O 1
ATOM 699 N N . ILE A 1 96 ? 6.724 2.044 -16.393 1.00 83.06 96 ILE A N 1
ATOM 700 C CA . ILE A 1 96 ? 6.611 3.246 -15.557 1.00 83.06 96 ILE A CA 1
ATOM 701 C C . ILE A 1 96 ? 5.147 3.584 -15.265 1.00 83.06 96 ILE A C 1
ATOM 703 O O . ILE A 1 96 ? 4.793 3.912 -14.131 1.00 83.06 96 ILE A O 1
ATOM 707 N N . GLY A 1 97 ? 4.286 3.455 -16.276 1.00 83.56 97 GLY A N 1
ATOM 708 C CA . GLY A 1 97 ? 2.854 3.696 -16.136 1.00 83.56 97 GLY A CA 1
ATOM 709 C C . GLY A 1 97 ? 2.196 2.763 -15.118 1.00 83.56 97 GLY A C 1
ATOM 710 O O . GLY A 1 97 ? 1.332 3.186 -14.350 1.00 83.56 97 GLY A O 1
ATOM 711 N N . LEU A 1 98 ? 2.664 1.514 -15.053 1.00 87.00 98 LEU A N 1
ATOM 712 C CA . LEU A 1 98 ? 2.184 0.529 -14.087 1.00 87.00 98 LEU A CA 1
ATOM 713 C C . LEU A 1 98 ? 2.601 0.896 -12.655 1.00 87.00 98 LEU A C 1
ATOM 715 O O . LEU A 1 98 ? 1.765 0.855 -11.754 1.00 87.00 98 LEU A O 1
ATOM 719 N N . TRP A 1 99 ? 3.849 1.325 -12.447 1.00 87.81 99 TRP A N 1
ATOM 720 C CA . TRP A 1 99 ? 4.331 1.776 -11.133 1.00 87.81 99 TRP A CA 1
ATOM 721 C C . TRP A 1 99 ? 3.625 3.038 -10.635 1.00 87.81 99 TRP A C 1
ATOM 723 O O . TRP A 1 99 ? 3.311 3.138 -9.449 1.00 87.81 99 TRP A O 1
ATOM 733 N N . LEU A 1 100 ? 3.316 3.980 -11.529 1.00 85.62 100 LEU A N 1
ATOM 734 C CA . LEU A 1 100 ? 2.518 5.159 -11.185 1.00 85.62 100 LEU A CA 1
ATOM 735 C C . LEU A 1 100 ? 1.071 4.790 -10.831 1.00 85.62 100 LEU A C 1
ATOM 737 O O . LEU A 1 100 ? 0.529 5.307 -9.854 1.00 85.62 100 LEU A O 1
ATOM 741 N N . GLY A 1 101 ? 0.461 3.861 -11.571 1.00 86.25 101 GLY A N 1
ATOM 742 C CA . GLY A 1 101 ? -0.855 3.317 -11.226 1.00 86.25 101 GLY A CA 1
ATOM 743 C C . GLY A 1 101 ? -0.858 2.654 -9.845 1.00 86.25 101 GLY A C 1
ATOM 744 O O . GLY A 1 101 ? -1.762 2.898 -9.044 1.00 86.25 101 GLY A O 1
ATOM 745 N N . LEU A 1 102 ? 0.194 1.893 -9.530 1.00 88.25 102 LEU A N 1
ATOM 746 C CA . LEU A 1 102 ? 0.385 1.254 -8.228 1.00 88.25 102 LEU A CA 1
ATOM 747 C C . LEU A 1 102 ? 0.512 2.284 -7.097 1.00 88.25 102 LEU A C 1
ATOM 749 O O . LEU A 1 102 ? -0.142 2.139 -6.064 1.00 88.25 102 LEU A O 1
ATOM 753 N N . LEU A 1 103 ? 1.284 3.351 -7.319 1.00 89.25 103 LEU A N 1
ATOM 754 C CA . LEU A 1 103 ? 1.452 4.453 -6.371 1.00 89.25 103 LEU A CA 1
ATOM 755 C C . LEU A 1 103 ? 0.117 5.109 -6.019 1.00 89.25 103 LEU A C 1
ATOM 757 O O . LEU A 1 103 ? -0.201 5.277 -4.843 1.00 89.25 103 LEU A O 1
ATOM 761 N N . ILE A 1 104 ? -0.689 5.431 -7.030 1.00 86.75 104 ILE A N 1
ATOM 762 C CA . ILE A 1 104 ? -2.011 6.037 -6.834 1.00 86.75 104 ILE A CA 1
ATOM 763 C C . ILE A 1 104 ? -2.946 5.055 -6.112 1.00 86.75 104 ILE A C 1
ATOM 765 O O . ILE A 1 104 ? -3.686 5.454 -5.209 1.00 86.75 104 ILE A O 1
ATOM 769 N N . SER A 1 105 ? -2.868 3.766 -6.456 1.00 88.19 105 SER A N 1
ATOM 770 C CA . SER A 1 105 ? -3.672 2.714 -5.826 1.00 88.19 105 SER A CA 1
ATOM 771 C C . SER A 1 105 ? -3.366 2.509 -4.345 1.00 88.19 105 SER A C 1
ATOM 773 O O . SER A 1 105 ? -4.287 2.196 -3.601 1.00 88.19 105 SER A O 1
ATOM 775 N N . ALA A 1 106 ? -2.119 2.724 -3.914 1.00 86.75 106 ALA A N 1
ATOM 776 C CA . ALA A 1 106 ? -1.706 2.635 -2.513 1.00 86.75 106 ALA A CA 1
ATOM 777 C C . ALA A 1 106 ? -1.981 3.946 -1.754 1.00 86.75 106 ALA A C 1
ATOM 779 O O . ALA A 1 106 ? -2.371 3.937 -0.585 1.00 86.75 106 ALA A O 1
ATOM 780 N N . PHE A 1 107 ? -1.838 5.092 -2.427 1.00 87.31 107 PHE A N 1
ATOM 781 C CA . PHE A 1 107 ? -2.053 6.412 -1.836 1.00 87.31 107 PHE A CA 1
ATOM 782 C C . PHE A 1 107 ? -3.494 6.627 -1.353 1.00 87.31 107 PHE A C 1
ATOM 784 O O . PHE A 1 107 ? -3.711 7.158 -0.258 1.00 87.31 107 PHE A O 1
ATOM 791 N N . ILE A 1 108 ? -4.485 6.215 -2.151 1.00 84.62 108 ILE A N 1
ATOM 792 C CA . ILE A 1 108 ? -5.905 6.432 -1.839 1.00 84.62 108 ILE A CA 1
ATOM 793 C C . ILE A 1 108 ? -6.326 5.666 -0.564 1.00 84.62 108 ILE A C 1
ATOM 795 O O . ILE A 1 108 ? -6.785 6.315 0.382 1.00 84.62 108 ILE A O 1
ATOM 799 N N . PRO A 1 109 ? -6.133 4.333 -0.447 1.00 85.44 109 PRO A N 1
ATOM 800 C CA . PRO A 1 109 ? -6.461 3.575 0.760 1.00 85.44 109 PRO A CA 1
ATOM 801 C C . PRO A 1 109 ? -5.650 4.006 1.976 1.00 85.44 109 PRO A C 1
ATOM 803 O O . PRO A 1 109 ? -6.220 4.066 3.068 1.00 85.44 109 PRO A O 1
ATOM 806 N N . ALA A 1 110 ? -4.363 4.337 1.806 1.00 86.56 110 ALA A N 1
ATOM 807 C CA . ALA A 1 110 ? -3.523 4.835 2.893 1.00 86.56 110 ALA A CA 1
ATOM 808 C C . ALA A 1 110 ? -4.124 6.112 3.489 1.00 86.56 110 ALA A C 1
ATOM 810 O O . ALA A 1 110 ? -4.383 6.182 4.692 1.00 86.56 110 ALA A O 1
ATOM 811 N N . SER A 1 111 ? -4.425 7.093 2.638 1.00 86.50 111 SER A N 1
ATOM 812 C CA . SER A 1 111 ? -4.974 8.384 3.056 1.00 86.50 111 SER A CA 1
ATOM 813 C C . SER A 1 111 ? -6.352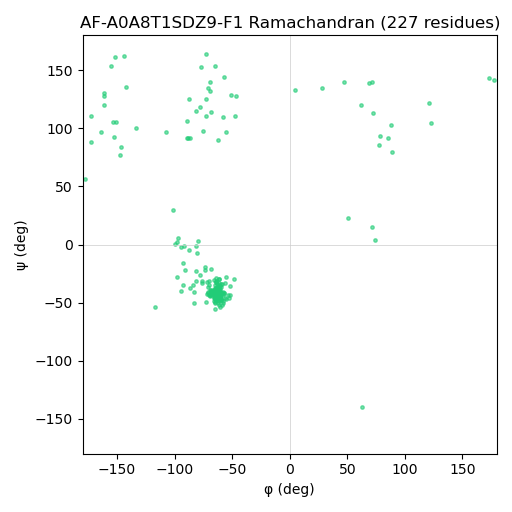 8.227 3.700 1.00 86.50 111 SER A C 1
ATOM 815 O O . SER A 1 111 ? -6.580 8.720 4.806 1.00 86.50 111 SER A O 1
ATOM 817 N N . CYS A 1 112 ? -7.259 7.478 3.066 1.00 84.94 112 CYS A N 1
ATOM 818 C CA . CYS A 1 112 ? -8.591 7.212 3.611 1.00 84.94 112 CYS A CA 1
ATOM 819 C C . CYS A 1 112 ? -8.535 6.493 4.967 1.00 84.94 112 CYS A C 1
ATOM 821 O O . CYS A 1 112 ? -9.258 6.873 5.890 1.00 84.94 112 CYS A O 1
ATOM 823 N N . SER A 1 113 ? -7.665 5.490 5.115 1.00 84.88 113 SER A N 1
ATOM 824 C CA . SER A 1 113 ? -7.528 4.728 6.363 1.00 84.88 113 SER A CA 1
ATOM 825 C C . SER A 1 113 ? -6.929 5.574 7.486 1.00 84.88 113 SER A C 1
ATOM 827 O O . SER A 1 113 ? -7.399 5.497 8.622 1.00 84.88 113 SER A O 1
ATOM 829 N N . ILE A 1 114 ? -5.943 6.425 7.182 1.00 86.19 114 ILE A N 1
ATOM 830 C CA . ILE A 1 114 ? -5.371 7.373 8.150 1.00 86.19 114 ILE A CA 1
ATOM 831 C C . ILE A 1 114 ? -6.441 8.362 8.622 1.00 86.19 114 ILE A C 1
ATOM 833 O O . ILE A 1 114 ? -6.607 8.545 9.828 1.00 86.19 114 ILE A O 1
ATOM 837 N N . ILE A 1 115 ? -7.202 8.958 7.699 1.00 84.62 115 ILE A N 1
ATOM 838 C CA . ILE A 1 115 ? -8.282 9.900 8.036 1.00 84.62 115 ILE A CA 1
ATOM 839 C C . ILE A 1 115 ? -9.350 9.212 8.891 1.00 84.62 115 ILE A C 1
ATOM 841 O O . ILE A 1 115 ? -9.795 9.778 9.891 1.00 84.62 115 ILE A O 1
ATOM 845 N N . TYR A 1 116 ? -9.736 7.984 8.536 1.00 85.62 116 TYR A N 1
ATOM 846 C CA . TYR A 1 116 ? -10.714 7.205 9.290 1.00 85.62 116 TYR A CA 1
ATOM 847 C C . TYR A 1 116 ? -10.259 6.964 10.733 1.00 85.62 116 TYR A C 1
ATOM 849 O O . TYR A 1 116 ? -11.019 7.219 11.666 1.00 85.62 116 TYR A O 1
ATOM 857 N N . ILE A 1 117 ? -9.010 6.531 10.927 1.00 86.62 117 ILE A N 1
ATOM 858 C CA . ILE A 1 117 ? -8.435 6.312 12.260 1.00 86.62 117 ILE A CA 1
ATOM 859 C C . ILE A 1 117 ? -8.340 7.629 13.036 1.00 86.62 117 ILE A C 1
ATOM 861 O O . ILE A 1 117 ? -8.696 7.670 14.212 1.00 86.62 117 ILE A O 1
ATOM 865 N N . ALA A 1 118 ? -7.905 8.712 12.389 1.00 84.44 118 ALA A N 1
ATOM 866 C CA . ALA A 1 118 ? -7.776 10.023 13.024 1.00 84.44 118 ALA A CA 1
ATOM 867 C C . ALA A 1 118 ? -9.129 10.579 13.500 1.00 84.44 118 ALA A C 1
ATOM 869 O O . ALA A 1 118 ? -9.199 11.244 14.531 1.00 84.44 118 ALA A O 1
ATOM 870 N N . ARG A 1 119 ? -10.213 10.289 12.770 1.00 83.50 119 ARG A N 1
ATOM 871 C CA . ARG A 1 119 ? -11.587 10.675 13.129 1.00 83.50 119 ARG A CA 1
ATOM 872 C C . ARG A 1 119 ? -12.286 9.660 14.037 1.00 83.50 119 ARG A C 1
ATOM 874 O O . ARG A 1 119 ? -13.419 9.908 14.450 1.00 83.50 119 ARG A O 1
ATOM 881 N N . MET A 1 120 ? -11.660 8.524 14.340 1.00 82.81 120 MET A N 1
ATOM 882 C CA . MET A 1 120 ? -12.297 7.475 15.124 1.00 82.81 120 MET A CA 1
ATOM 883 C C . MET A 1 120 ? -12.445 7.901 16.587 1.00 82.81 120 MET A C 1
ATOM 885 O O . MET A 1 120 ? -11.508 8.395 17.211 1.00 82.81 120 MET A O 1
ATOM 889 N N . ASN A 1 121 ? -13.628 7.672 17.163 1.00 87.31 121 ASN A N 1
ATOM 890 C CA . ASN A 1 121 ? -13.844 7.907 18.585 1.00 87.31 121 ASN A CA 1
ATOM 891 C C . ASN A 1 121 ? -13.178 6.790 19.402 1.00 87.31 121 ASN A C 1
ATOM 893 O O . ASN A 1 121 ? -13.736 5.705 19.582 1.00 87.31 121 ASN A O 1
ATOM 897 N N . TRP A 1 122 ? -11.976 7.07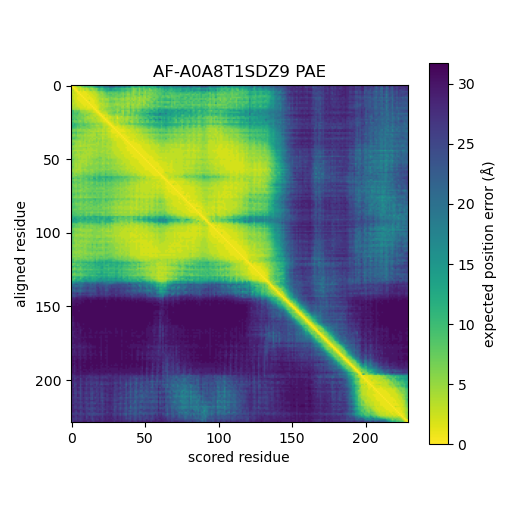6 19.895 1.00 87.31 122 TRP A N 1
ATOM 898 C CA . TRP A 1 122 ? -11.172 6.149 20.687 1.00 87.31 122 TRP A CA 1
ATOM 899 C C . TRP A 1 122 ? -11.839 5.728 21.995 1.00 87.31 122 TRP A C 1
ATOM 901 O O . TRP A 1 122 ? -11.640 4.595 22.422 1.00 87.31 122 TRP A O 1
ATOM 911 N N . LYS A 1 123 ? -12.682 6.583 22.592 1.00 86.62 123 LYS A N 1
ATOM 912 C CA . LYS A 1 123 ? -13.423 6.240 23.814 1.00 86.62 123 LYS A CA 1
ATOM 913 C C . LYS A 1 123 ? -14.407 5.102 23.547 1.00 86.62 123 LYS A C 1
ATOM 915 O O . LYS A 1 123 ? -14.355 4.071 24.206 1.00 86.62 123 LYS 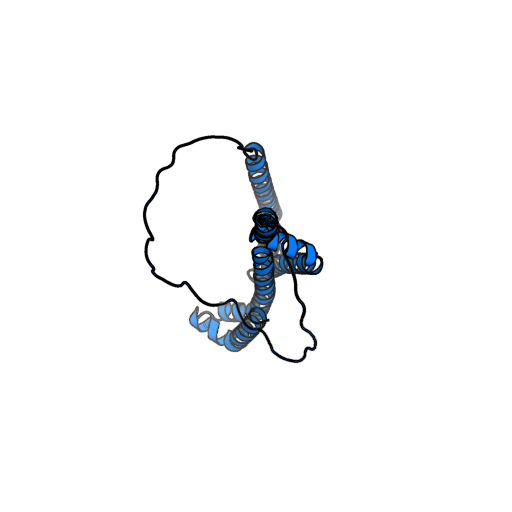A O 1
ATOM 920 N N . ARG A 1 124 ? -15.210 5.241 22.488 1.00 86.31 124 ARG A N 1
ATOM 921 C CA . ARG A 1 124 ? -16.126 4.184 22.041 1.00 86.31 124 ARG A CA 1
ATOM 922 C C . ARG A 1 124 ? -15.374 2.920 21.617 1.00 86.31 124 ARG A C 1
ATOM 924 O O . ARG A 1 124 ? -15.814 1.815 21.905 1.00 86.31 124 ARG A O 1
ATOM 931 N N . ALA A 1 125 ? -14.232 3.064 20.944 1.00 85.81 125 ALA A N 1
ATOM 932 C CA . ALA A 1 125 ? -13.421 1.914 20.550 1.00 85.81 125 ALA A CA 1
ATOM 933 C C . ALA A 1 125 ? -12.845 1.150 21.759 1.00 85.81 125 ALA A C 1
ATOM 935 O O . ALA A 1 125 ? -12.752 -0.077 21.706 1.00 85.81 125 ALA A O 1
ATOM 936 N N . ALA A 1 126 ? -12.492 1.855 22.840 1.00 86.44 126 ALA A N 1
ATOM 937 C CA . ALA A 1 126 ? -12.048 1.254 24.095 1.00 86.44 126 ALA A CA 1
ATOM 938 C C . ALA A 1 126 ? -13.197 0.541 24.824 1.00 86.44 126 ALA A C 1
ATOM 940 O O . ALA A 1 126 ? -13.018 -0.595 25.255 1.00 86.44 126 ALA A O 1
ATOM 941 N N . GLU A 1 127 ? -14.386 1.147 24.882 1.00 87.12 127 GLU A N 1
ATOM 942 C CA . GLU A 1 127 ? -15.594 0.520 25.442 1.00 87.12 127 GLU A CA 1
ATOM 943 C C . GLU A 1 127 ? -15.962 -0.768 24.677 1.00 87.12 127 GLU A C 1
ATOM 945 O O . GLU A 1 127 ? -16.130 -1.828 25.282 1.00 87.12 127 GLU A O 1
ATOM 950 N N . GLU A 1 128 ? -15.985 -0.720 23.336 1.00 86.25 128 GLU A N 1
ATOM 951 C CA . GLU A 1 128 ? -16.198 -1.896 22.472 1.00 86.25 128 GLU A CA 1
ATOM 952 C C . GLU A 1 128 ? -15.119 -2.979 22.710 1.00 86.25 128 GLU A C 1
ATOM 954 O O . GLU A 1 128 ? -15.394 -4.177 22.627 1.00 86.25 128 GLU A O 1
ATOM 959 N N . ALA A 1 129 ? -13.873 -2.594 23.010 1.00 86.62 129 ALA A N 1
ATOM 960 C CA . ALA A 1 129 ? -12.804 -3.537 23.346 1.00 86.62 129 ALA A CA 1
ATOM 961 C C . ALA A 1 129 ? -12.985 -4.171 24.737 1.00 86.62 129 ALA A C 1
ATOM 963 O O . ALA A 1 129 ? -12.828 -5.384 24.862 1.00 86.62 129 ALA A O 1
ATOM 964 N N . GLN A 1 130 ? -13.366 -3.393 25.753 1.00 85.19 130 GLN A N 1
ATOM 965 C CA . GLN A 1 130 ? -13.616 -3.890 27.112 1.00 85.19 130 GLN A CA 1
ATOM 966 C C . GLN A 1 130 ? -14.808 -4.850 27.170 1.00 85.19 130 GLN A C 1
ATOM 968 O O . GLN A 1 130 ? -14.736 -5.869 27.858 1.00 85.19 130 GLN A O 1
ATOM 973 N N . GLN A 1 131 ? -15.873 -4.568 26.413 1.00 86.56 131 GLN A N 1
ATOM 974 C CA . GLN A 1 131 ? -17.010 -5.482 26.278 1.00 86.56 131 GLN A CA 1
ATOM 975 C C . GLN A 1 131 ? -16.588 -6.812 25.646 1.00 86.56 131 GLN A C 1
ATOM 977 O O . GLN A 1 131 ? -16.926 -7.871 26.167 1.00 86.56 131 GLN A O 1
ATOM 982 N N . ARG A 1 132 ? -15.791 -6.776 24.569 1.00 83.69 132 ARG A N 1
ATOM 983 C CA . ARG A 1 132 ? -15.262 -7.994 23.925 1.00 83.69 132 ARG A CA 1
ATOM 984 C C . ARG A 1 132 ? -14.321 -8.794 24.824 1.00 83.69 132 ARG A C 1
ATOM 986 O O . ARG A 1 132 ? -14.244 -10.006 24.676 1.00 83.69 132 ARG A O 1
ATOM 993 N N . ALA A 1 133 ? -13.621 -8.129 25.738 1.00 86.19 133 ALA A N 1
ATOM 994 C CA . ALA A 1 133 ? -12.754 -8.772 26.720 1.00 86.19 133 ALA A CA 1
ATOM 995 C C . ALA A 1 133 ? -13.514 -9.318 27.949 1.00 86.19 133 ALA A C 1
ATOM 997 O O . ALA A 1 133 ? -12.881 -9.864 28.846 1.00 86.19 133 ALA A O 1
ATOM 998 N N . GLY A 1 134 ? -14.843 -9.153 28.031 1.00 81.50 134 GLY A N 1
ATOM 999 C CA . GLY A 1 134 ? -15.662 -9.660 29.142 1.00 81.50 134 GLY A CA 1
ATOM 1000 C C . GLY A 1 134 ? -15.524 -8.888 30.462 1.00 81.50 134 GLY A C 1
ATOM 1001 O O . GLY A 1 134 ? -16.163 -9.238 31.450 1.00 81.50 134 GLY A O 1
ATOM 1002 N N . VAL A 1 135 ? -14.751 -7.795 30.495 1.00 76.88 135 VAL A N 1
ATOM 1003 C CA . VAL A 1 135 ? -14.464 -7.023 31.723 1.00 76.88 135 VAL A CA 1
ATOM 1004 C C . VAL A 1 135 ? -15.738 -6.439 32.343 1.00 76.88 135 VAL A C 1
ATOM 1006 O O . VAL A 1 135 ? -15.861 -6.353 33.561 1.00 76.88 135 VAL A O 1
ATOM 1009 N N . SER A 1 136 ? -16.720 -6.080 31.513 1.00 61.59 136 SER A N 1
ATOM 1010 C CA . SER A 1 136 ? -17.991 -5.530 31.992 1.00 61.59 136 SER A CA 1
ATOM 1011 C C . SER A 1 136 ? -18.908 -6.578 32.635 1.00 61.59 136 SER A C 1
ATOM 1013 O O . SER A 1 136 ? -19.776 -6.194 33.412 1.00 61.59 136 SER A O 1
ATOM 1015 N N . GLN A 1 137 ? -18.730 -7.870 32.322 1.00 59.84 137 GLN A N 1
ATOM 1016 C CA . GLN A 1 137 ? -19.520 -8.961 32.908 1.00 59.84 137 GLN A CA 1
ATOM 1017 C C . GLN A 1 137 ? -18.962 -9.395 34.265 1.00 59.84 137 GLN A C 1
ATOM 1019 O O . GLN A 1 137 ? -19.730 -9.526 35.217 1.00 59.84 137 GLN A O 1
ATOM 1024 N N . LEU A 1 138 ? -17.632 -9.471 34.389 1.00 60.94 138 LEU A N 1
ATOM 1025 C CA . LEU A 1 138 ? -16.958 -9.741 35.665 1.00 60.94 138 LEU A CA 1
ATOM 1026 C C . LEU A 1 138 ? -17.333 -8.704 36.738 1.00 60.94 138 LEU A C 1
ATOM 1028 O O . LEU A 1 138 ? -17.655 -9.067 37.863 1.00 60.94 138 LEU A O 1
ATOM 1032 N N . ALA A 1 139 ? -17.406 -7.420 36.366 1.00 59.84 139 ALA A N 1
ATOM 1033 C CA . ALA A 1 139 ? -17.839 -6.362 37.281 1.00 59.84 139 ALA A CA 1
ATOM 1034 C C . ALA A 1 139 ? -19.303 -6.515 37.749 1.00 59.84 139 ALA A C 1
ATOM 1036 O O . ALA A 1 139 ? -19.634 -6.124 38.867 1.00 59.84 139 ALA A O 1
ATOM 1037 N N . SER A 1 140 ? -20.190 -7.072 36.915 1.00 57.94 140 SER A N 1
ATOM 1038 C CA . SER A 1 140 ? -21.591 -7.32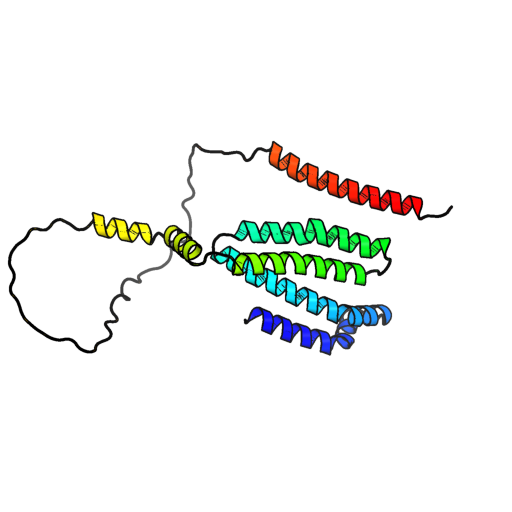4 37.286 1.00 57.94 140 SER A CA 1
ATOM 1039 C C . SER A 1 140 ? -21.790 -8.613 38.090 1.00 57.94 140 SER A C 1
ATOM 1041 O O . SER A 1 140 ? -22.670 -8.656 38.949 1.00 57.94 140 SER A O 1
ATOM 1043 N N . GLU A 1 141 ? -20.971 -9.644 37.865 1.00 59.19 141 GLU A N 1
ATOM 1044 C CA . GLU A 1 141 ? -20.987 -10.871 38.674 1.00 59.19 141 GLU A CA 1
ATOM 1045 C C . GLU A 1 141 ? -20.425 -10.638 40.080 1.00 59.19 141 GLU A C 1
ATOM 1047 O O . GLU A 1 141 ? -21.002 -11.150 41.039 1.00 59.19 141 GLU A O 1
ATOM 1052 N N . ASP A 1 142 ? -19.396 -9.797 40.233 1.00 58.84 142 ASP A N 1
ATOM 1053 C CA . ASP A 1 142 ? -18.872 -9.398 41.549 1.00 58.84 142 ASP A CA 1
ATOM 1054 C C . ASP A 1 142 ? -19.905 -8.606 42.376 1.00 58.84 142 ASP A C 1
ATOM 1056 O O . ASP A 1 142 ? -19.952 -8.728 43.601 1.00 58.84 142 ASP A O 1
ATOM 1060 N N . LEU A 1 143 ? -20.780 -7.831 41.721 1.00 60.72 143 LEU A N 1
ATOM 1061 C CA . LEU A 1 143 ? -21.861 -7.090 42.386 1.00 60.72 143 LEU A CA 1
ATOM 1062 C C . LEU A 1 143 ? -23.043 -7.984 42.795 1.00 60.72 143 LEU A C 1
ATOM 1064 O O . LEU A 1 143 ? -23.683 -7.710 43.809 1.00 60.72 143 LEU A O 1
ATOM 1068 N N . ASN A 1 144 ? -23.321 -9.053 42.045 1.00 57.59 144 ASN A N 1
ATOM 1069 C CA . ASN A 1 144 ? -24.430 -9.972 42.329 1.00 57.59 144 ASN A CA 1
ATOM 1070 C C . ASN A 1 144 ? -24.031 -11.180 43.196 1.00 57.59 144 ASN A C 1
ATOM 1072 O O . ASN A 1 144 ? -24.911 -11.840 43.748 1.00 57.59 144 ASN A O 1
ATOM 1076 N N . SER A 1 145 ? -22.733 -11.467 43.337 1.00 54.41 145 SER A N 1
ATOM 1077 C CA . SER A 1 145 ? -22.222 -12.614 44.107 1.00 54.41 145 SER A CA 1
ATOM 1078 C C . SER A 1 145 ? -21.778 -12.261 45.528 1.00 54.41 145 SER A C 1
ATOM 1080 O O . SER A 1 145 ? -21.302 -13.138 46.249 1.00 54.41 145 SER A O 1
ATOM 1082 N N . ALA A 1 146 ? -21.928 -11.007 45.968 1.00 47.97 146 ALA A N 1
ATOM 1083 C CA . ALA A 1 146 ? -21.686 -10.647 47.361 1.00 47.97 146 ALA A CA 1
ATOM 1084 C C . ALA A 1 146 ? -22.770 -11.291 48.252 1.00 47.97 146 ALA A C 1
ATOM 1086 O O . ALA A 1 146 ? -23.945 -10.928 48.141 1.00 47.97 146 ALA A O 1
ATOM 1087 N N . PRO A 1 147 ? -22.429 -12.240 49.147 1.00 39.97 147 PRO A N 1
ATOM 1088 C CA . PRO A 1 147 ? -23.416 -12.804 50.047 1.00 39.97 147 PRO A CA 1
ATOM 1089 C C . PRO A 1 147 ? -23.818 -11.730 51.059 1.00 39.97 147 PRO A C 1
ATOM 1091 O O . PRO A 1 147 ? -22.978 -11.073 51.676 1.00 39.97 147 PRO A O 1
ATOM 1094 N N . VAL A 1 148 ? -25.127 -11.571 51.243 1.00 42.81 148 VAL A N 1
ATOM 1095 C CA . VAL A 1 148 ? -25.722 -10.810 52.342 1.00 42.81 148 VAL A CA 1
ATOM 1096 C C . VAL A 1 148 ? -25.316 -11.488 53.655 1.00 42.81 148 VAL A C 1
ATOM 1098 O O . VAL A 1 148 ? -26.005 -12.386 54.133 1.00 42.81 148 VAL A O 1
ATOM 1101 N N . LEU A 1 149 ? -24.185 -11.089 54.244 1.00 34.16 149 LEU A N 1
ATOM 1102 C CA . LEU A 1 149 ? -23.808 -11.483 55.600 1.00 34.16 149 LEU A CA 1
ATOM 1103 C C . LEU A 1 149 ? -23.963 -10.287 56.546 1.00 34.16 149 LEU A C 1
ATOM 1105 O O . LEU A 1 149 ? -23.132 -9.391 56.628 1.00 34.16 149 LEU A O 1
ATOM 1109 N N . HIS A 1 150 ? -25.126 -10.307 57.189 1.00 34.97 150 HIS A N 1
ATOM 1110 C CA . HIS A 1 150 ? -25.569 -9.676 58.429 1.00 34.97 150 HIS A CA 1
ATOM 1111 C C . HIS A 1 150 ? -24.626 -8.714 59.189 1.00 34.97 150 HIS A C 1
ATOM 1113 O O . HIS A 1 150 ? -23.505 -9.044 59.564 1.00 34.97 150 HIS A O 1
ATOM 1119 N N . LYS A 1 151 ? -25.197 -7.559 59.570 1.00 34.66 151 LYS A N 1
ATOM 1120 C CA . LYS A 1 151 ? -24.726 -6.658 60.637 1.00 34.66 151 LYS A CA 1
ATOM 1121 C C . LYS A 1 151 ? -24.380 -7.429 61.922 1.00 34.66 151 LYS A C 1
ATOM 1123 O O . LYS A 1 151 ? -25.273 -8.069 62.476 1.00 34.66 151 LYS A O 1
ATOM 1128 N N . MET A 1 152 ? -23.175 -7.220 62.461 1.00 27.97 152 MET A N 1
ATOM 1129 C CA . MET A 1 152 ? -22.922 -7.144 63.909 1.00 27.97 152 MET A CA 1
ATOM 1130 C C . MET A 1 152 ? -21.568 -6.452 64.200 1.00 27.97 152 MET A C 1
ATOM 1132 O O . MET A 1 152 ? -20.526 -6.943 63.792 1.00 27.97 152 MET A O 1
ATOM 1136 N N . ALA A 1 153 ? -21.641 -5.335 64.935 1.00 28.25 153 ALA A N 1
ATOM 1137 C CA . ALA A 1 153 ? -20.629 -4.699 65.799 1.00 28.25 153 ALA A CA 1
ATOM 1138 C C . ALA A 1 153 ? -19.272 -4.183 65.238 1.00 28.25 153 ALA A C 1
ATOM 1140 O O . ALA A 1 153 ? -18.412 -4.923 64.778 1.00 28.25 153 ALA A O 1
ATOM 1141 N N . LEU A 1 154 ? -19.069 -2.870 65.425 1.00 27.09 154 LEU A N 1
ATOM 1142 C CA . LEU A 1 154 ? -17.794 -2.125 65.430 1.00 27.09 154 LEU A CA 1
ATOM 1143 C C . LEU A 1 154 ? -16.994 -2.426 66.735 1.00 27.09 154 LEU A C 1
ATOM 1145 O O . LEU A 1 154 ? -17.622 -2.868 67.701 1.00 27.09 154 LEU A O 1
ATOM 1149 N N . PRO A 1 155 ? -15.673 -2.131 66.843 1.00 29.20 155 PRO A N 1
ATOM 1150 C CA . PRO A 1 155 ? -15.268 -0.751 67.143 1.00 29.20 155 PRO A CA 1
ATOM 1151 C C . PRO A 1 155 ? -13.982 -0.223 66.470 1.00 29.20 155 PRO A C 1
ATOM 1153 O O . PRO A 1 155 ? -13.128 -0.944 65.968 1.00 29.20 155 PRO A O 1
ATOM 1156 N N . SER A 1 156 ? -13.914 1.106 66.502 1.00 30.27 156 SER A N 1
ATOM 1157 C CA . SER A 1 156 ? -12.937 2.071 65.993 1.00 30.27 156 SER A CA 1
ATOM 1158 C C . SER A 1 156 ? -11.488 1.923 66.469 1.00 30.27 156 SER A C 1
ATOM 1160 O O . SER A 1 156 ? -11.292 1.764 67.667 1.00 30.27 156 SER A O 1
ATOM 1162 N N . VAL A 1 157 ? -10.526 2.202 65.579 1.00 26.69 157 VAL A N 1
ATOM 1163 C CA . VAL A 1 157 ? -9.286 3.013 65.747 1.00 26.69 157 VAL A CA 1
ATOM 1164 C C . VAL A 1 157 ? -8.865 3.346 64.296 1.00 26.69 157 VAL A C 1
ATOM 1166 O O . VAL A 1 157 ? -8.896 2.451 63.464 1.00 26.69 157 VAL A O 1
ATOM 1169 N N . GLY A 1 158 ? -8.593 4.553 63.801 1.00 24.83 158 GLY A N 1
ATOM 1170 C CA . GLY A 1 158 ? -7.969 5.744 64.360 1.00 24.83 158 GLY A CA 1
ATOM 1171 C C . GLY A 1 158 ? -6.757 6.082 63.471 1.00 24.83 158 GLY A C 1
ATOM 1172 O O . GLY A 1 158 ? -5.748 5.405 63.573 1.00 24.83 158 GLY A O 1
ATOM 1173 N N . ALA A 1 159 ? -6.905 7.116 62.634 1.00 28.38 159 ALA A N 1
ATOM 1174 C CA . ALA A 1 159 ? -5.864 7.983 62.058 1.00 28.38 159 ALA A CA 1
ATOM 1175 C C . ALA A 1 159 ? -4.835 7.478 61.005 1.00 28.38 159 ALA A C 1
ATOM 1177 O O . ALA A 1 159 ? -4.218 6.430 61.117 1.00 28.38 159 ALA A O 1
ATOM 1178 N N . GLU A 1 160 ? -4.634 8.384 60.034 1.00 23.25 160 GLU A N 1
ATOM 1179 C CA . GLU A 1 160 ? -3.411 8.713 59.274 1.00 23.25 160 GLU A CA 1
ATOM 1180 C C . GLU A 1 160 ? -2.845 7.767 58.195 1.00 23.25 160 GLU A C 1
ATOM 1182 O O . GLU A 1 160 ? -2.263 6.719 58.445 1.00 23.25 160 GLU A O 1
ATOM 1187 N N . ALA A 1 161 ? -2.902 8.258 56.949 1.00 29.62 161 ALA A N 1
ATOM 1188 C CA . ALA A 1 161 ? -1.906 7.988 55.909 1.00 29.62 161 ALA A CA 1
ATOM 1189 C C . ALA A 1 161 ? -0.661 8.866 56.193 1.00 29.62 161 ALA A C 1
ATOM 1191 O O . ALA A 1 161 ? -0.850 9.959 56.734 1.00 29.62 161 ALA A O 1
ATOM 1192 N N . PRO A 1 162 ? 0.579 8.492 55.796 1.00 34.22 162 PRO A N 1
ATOM 1193 C CA . PRO A 1 162 ? 0.907 8.496 54.366 1.00 34.22 162 PRO A CA 1
ATOM 1194 C C . PRO A 1 162 ? 1.993 7.485 53.905 1.00 34.22 162 PRO A C 1
ATOM 1196 O O . PRO A 1 162 ? 2.850 7.049 54.663 1.00 34.22 162 PRO A O 1
ATOM 1199 N N . ASN A 1 163 ? 2.008 7.221 52.593 1.00 33.25 163 ASN A N 1
ATOM 1200 C CA . ASN A 1 163 ? 3.123 6.657 51.806 1.00 33.25 163 ASN A CA 1
ATOM 1201 C C . ASN A 1 163 ? 3.369 5.138 51.901 1.00 33.25 163 ASN A C 1
ATOM 1203 O O . ASN A 1 163 ? 4.178 4.655 52.686 1.00 33.25 163 ASN A O 1
ATOM 1207 N N . GLY A 1 164 ? 2.779 4.388 50.969 1.00 29.06 164 GLY A N 1
ATOM 1208 C CA . GLY A 1 164 ? 3.188 3.015 50.679 1.00 29.06 164 GLY A CA 1
ATOM 1209 C C . GLY A 1 164 ? 2.463 2.476 49.454 1.00 29.06 164 GLY A C 1
ATOM 1210 O O . GLY A 1 164 ? 1.256 2.267 49.485 1.00 29.06 164 GLY A O 1
ATOM 1211 N N . VAL A 1 165 ? 3.190 2.286 48.354 1.00 37.31 165 VAL A N 1
ATOM 1212 C CA . VAL A 1 165 ? 2.705 1.603 47.148 1.00 37.31 165 VAL A CA 1
ATOM 1213 C C . VAL A 1 165 ? 2.266 0.186 47.531 1.00 37.31 165 VAL A C 1
ATOM 1215 O O . VAL A 1 165 ? 3.100 -0.660 47.841 1.00 37.31 165 VAL A O 1
ATOM 1218 N N . VAL A 1 166 ? 0.958 -0.080 47.510 1.00 34.97 166 VAL A N 1
ATOM 1219 C CA . VAL A 1 166 ? 0.407 -1.426 47.721 1.00 34.97 166 VAL A CA 1
ATOM 1220 C C . VAL A 1 166 ? 0.370 -2.150 46.378 1.00 34.97 166 VAL A C 1
ATOM 1222 O O . VAL A 1 166 ? -0.579 -2.050 45.603 1.00 34.97 166 VAL A O 1
ATOM 1225 N N . LEU A 1 167 ? 1.455 -2.867 46.096 1.00 40.00 167 LEU A N 1
ATOM 1226 C CA . LEU A 1 167 ? 1.560 -3.835 45.012 1.00 40.00 167 LEU A CA 1
ATOM 1227 C C . LEU A 1 167 ? 1.097 -5.198 45.540 1.00 40.00 167 LEU A C 1
ATOM 1229 O O . LEU A 1 167 ? 1.886 -5.945 46.117 1.00 40.00 167 LEU A O 1
ATOM 1233 N N . THR A 1 168 ? -0.187 -5.537 45.406 1.00 37.00 168 THR A N 1
ATOM 1234 C CA . THR A 1 168 ? -0.650 -6.890 45.767 1.00 37.00 168 THR A CA 1
ATOM 1235 C C . THR A 1 168 ? -1.885 -7.312 44.975 1.00 37.00 168 THR A C 1
ATOM 1237 O O . THR A 1 168 ? -3.010 -7.051 45.380 1.00 37.00 168 THR A O 1
ATOM 1240 N N . ARG A 1 169 ? -1.664 -7.984 43.836 1.00 33.00 169 ARG A N 1
ATOM 1241 C CA . ARG A 1 169 ? -2.458 -9.136 43.344 1.00 33.00 169 ARG A CA 1
ATOM 1242 C C . ARG A 1 169 ? -1.870 -9.683 42.036 1.00 33.00 169 ARG A C 1
ATOM 1244 O O . ARG A 1 169 ? -2.526 -9.775 41.009 1.00 33.00 169 ARG A O 1
ATOM 1251 N N . ILE A 1 170 ? -0.599 -10.060 42.076 1.00 43.72 170 ILE A N 1
ATOM 1252 C CA . ILE A 1 170 ? -0.042 -11.026 41.128 1.00 43.72 170 ILE A CA 1
ATOM 1253 C C . ILE A 1 170 ? 0.754 -11.998 41.982 1.00 43.72 170 ILE A C 1
ATOM 1255 O O . ILE A 1 170 ? 1.827 -11.648 42.460 1.00 43.72 170 ILE A O 1
ATOM 1259 N N . THR A 1 171 ? 0.175 -13.162 42.274 1.00 32.41 171 THR A N 1
ATOM 1260 C CA . THR A 1 171 ? 0.848 -14.473 42.297 1.00 32.41 171 THR A CA 1
ATOM 1261 C C . THR A 1 171 ? -0.092 -15.552 42.835 1.00 32.41 171 THR A C 1
ATOM 1263 O O . THR A 1 171 ? -0.834 -15.331 43.789 1.00 32.41 171 THR A O 1
ATOM 1266 N N . LYS A 1 172 ? 0.052 -16.740 42.230 1.00 31.23 172 LYS A N 1
ATOM 1267 C CA . LYS A 1 172 ? -0.536 -18.054 42.542 1.00 31.23 172 LYS A CA 1
ATOM 1268 C C . LYS A 1 172 ? -1.903 -18.291 41.878 1.00 31.23 172 LYS A C 1
ATOM 1270 O O . LYS A 1 172 ? -2.911 -17.757 42.306 1.00 31.23 172 LYS A O 1
ATOM 1275 N N . ASN A 1 173 ? -1.991 -19.063 40.795 1.00 25.55 173 ASN A N 1
ATOM 1276 C CA . ASN A 1 173 ? -1.511 -20.441 40.714 1.00 25.55 173 ASN A CA 1
ATOM 1277 C C . ASN A 1 173 ? -1.094 -20.820 39.274 1.00 25.55 173 ASN A C 1
ATOM 1279 O O . ASN A 1 173 ? -1.949 -21.054 38.424 1.00 25.55 173 ASN A O 1
ATOM 1283 N N . GLU A 1 174 ? 0.212 -20.894 39.011 1.00 35.72 174 GLU A N 1
ATOM 1284 C CA . GLU A 1 174 ? 0.751 -21.669 37.889 1.00 35.72 174 GLU A CA 1
ATOM 1285 C C . GLU A 1 174 ? 0.966 -23.108 38.361 1.00 35.72 174 GLU A C 1
ATOM 1287 O O . GLU A 1 174 ? 1.650 -23.349 39.356 1.00 35.72 174 GLU A O 1
ATOM 1292 N N . GLY A 1 175 ? 0.378 -24.060 37.641 1.00 29.44 175 GLY A N 1
ATOM 1293 C CA . GLY A 1 175 ? 0.541 -25.481 37.902 1.00 29.44 175 GLY A CA 1
ATOM 1294 C C . GLY A 1 175 ? -0.091 -26.344 36.813 1.00 29.44 175 GLY A C 1
ATOM 1295 O O . GLY A 1 175 ? -1.220 -26.787 36.968 1.00 29.44 175 GLY A O 1
ATOM 1296 N N . LEU A 1 176 ? 0.710 -26.627 35.780 1.00 29.47 176 LEU A N 1
ATOM 1297 C CA . LEU A 1 176 ? 0.692 -27.842 34.948 1.00 29.47 176 LEU A CA 1
ATOM 1298 C C . LEU A 1 176 ? -0.204 -27.908 33.686 1.00 29.47 176 LEU A C 1
ATOM 1300 O O . LEU A 1 176 ? -1.265 -28.515 33.643 1.00 29.47 176 LEU A O 1
ATOM 1304 N N . THR A 1 177 ? 0.313 -27.280 32.630 1.00 31.97 177 THR A N 1
ATOM 1305 C CA . THR A 1 177 ? 0.739 -27.864 31.339 1.00 31.97 177 THR A CA 1
ATOM 1306 C C . THR A 1 177 ? 0.088 -29.156 30.790 1.00 31.97 177 THR A C 1
ATOM 1308 O O . THR A 1 177 ? 0.068 -30.191 31.444 1.00 31.97 177 THR A O 1
ATOM 1311 N N . TYR A 1 178 ? -0.231 -29.103 29.485 1.00 32.06 178 TYR A N 1
ATOM 1312 C CA . TYR A 1 178 ? -0.489 -30.205 28.532 1.00 32.06 178 TYR A CA 1
ATOM 1313 C C . TYR A 1 178 ? -1.850 -30.921 28.586 1.00 32.06 178 TYR A C 1
ATOM 1315 O O . TYR A 1 178 ? -1.946 -32.032 29.085 1.00 32.06 178 TYR A O 1
ATOM 1323 N N . GLN A 1 179 ? -2.852 -30.376 27.888 1.00 26.91 179 GLN A N 1
ATOM 1324 C CA . GLN A 1 179 ? -3.718 -31.182 27.010 1.00 26.91 179 GLN A CA 1
ATOM 1325 C C . GLN A 1 179 ? -4.173 -30.331 25.815 1.00 26.91 179 GLN A C 1
ATOM 1327 O O . GLN A 1 179 ? -5.286 -29.816 25.739 1.00 26.91 179 GLN A O 1
ATOM 1332 N N . LEU A 1 180 ? -3.253 -30.167 24.865 1.00 35.47 180 LEU A N 1
ATOM 1333 C CA . LEU A 1 180 ? -3.625 -30.125 23.460 1.00 35.47 180 LEU A CA 1
ATOM 1334 C C . LEU A 1 180 ? -3.993 -31.562 23.067 1.00 35.47 180 LEU A C 1
ATOM 1336 O O . LEU A 1 180 ? -3.150 -32.450 23.178 1.00 35.47 180 LEU A O 1
ATOM 1340 N N . THR A 1 181 ? -5.205 -31.711 22.529 1.00 31.16 181 THR A N 1
ATOM 1341 C CA . THR A 1 181 ? -5.689 -32.668 21.511 1.00 31.16 181 THR A CA 1
ATOM 1342 C C . THR A 1 181 ? -6.850 -33.574 21.945 1.00 31.16 181 THR A C 1
ATOM 1344 O O . THR A 1 181 ? -6.729 -34.412 22.827 1.00 31.16 181 THR A O 1
ATOM 1347 N N . LEU A 1 182 ? -7.924 -33.435 21.158 1.00 33.19 182 LEU A N 1
ATOM 1348 C CA . LEU A 1 182 ? -9.074 -34.316 20.943 1.00 33.19 182 LEU A CA 1
ATOM 1349 C C . LEU A 1 182 ? -10.256 -34.213 21.925 1.00 33.19 182 LEU A C 1
ATOM 1351 O O . LEU A 1 182 ? -10.368 -34.965 22.881 1.00 33.19 182 LEU A O 1
ATOM 1355 N N . GLN A 1 183 ? -11.221 -33.356 21.576 1.00 26.25 183 GLN A N 1
ATOM 1356 C CA . GLN A 1 183 ? -12.619 -33.788 21.606 1.00 26.25 183 GLN A CA 1
ATOM 1357 C C . GLN A 1 183 ? -13.403 -33.088 20.490 1.00 26.25 183 GLN A C 1
ATOM 1359 O O . GLN A 1 183 ? -14.037 -32.051 20.672 1.00 26.25 183 GLN A O 1
ATOM 1364 N N . GLU A 1 184 ? -13.315 -33.677 19.303 1.00 31.58 184 GLU A N 1
ATOM 1365 C CA . GLU A 1 184 ? -14.297 -33.506 18.244 1.00 31.58 184 GLU A CA 1
ATOM 1366 C C . GLU A 1 184 ? -15.465 -34.451 18.543 1.00 31.58 184 GLU A C 1
ATOM 1368 O O . GLU A 1 184 ? -15.293 -35.666 18.549 1.00 31.58 184 GLU A O 1
ATOM 1373 N N . ALA A 1 185 ? -16.640 -33.889 18.825 1.00 29.84 185 ALA A N 1
ATOM 1374 C CA . ALA A 1 185 ? -17.934 -34.520 18.577 1.00 29.84 185 ALA A CA 1
ATOM 1375 C C . ALA A 1 185 ? -19.024 -33.442 18.647 1.00 29.84 185 ALA A C 1
ATOM 1377 O O . ALA A 1 185 ? -19.495 -33.056 19.716 1.00 29.84 185 ALA A O 1
ATOM 1378 N N . THR A 1 186 ? -19.416 -32.935 17.480 1.00 31.61 186 THR A N 1
ATOM 1379 C CA . THR A 1 186 ? -20.739 -32.328 17.275 1.00 31.61 186 THR A CA 1
ATOM 1380 C C . THR A 1 186 ? -21.814 -33.419 17.440 1.00 31.61 186 THR A C 1
ATOM 1382 O O . THR A 1 186 ? -21.525 -34.588 17.181 1.00 31.61 186 THR A O 1
ATOM 1385 N N . PRO A 1 187 ? -23.055 -33.075 17.832 1.00 37.72 187 PRO A N 1
ATOM 1386 C CA . PRO A 1 187 ? -24.067 -32.839 16.795 1.00 37.72 187 PRO A CA 1
ATOM 1387 C C . PRO A 1 187 ? -25.036 -31.671 17.095 1.00 37.72 187 PRO A C 1
ATOM 1389 O O . PRO A 1 187 ? -25.562 -31.569 18.193 1.00 37.72 187 PRO A O 1
ATOM 1392 N N . ALA A 1 188 ? -25.263 -30.847 16.054 1.00 34.44 188 ALA A N 1
ATOM 1393 C CA . ALA A 1 188 ? -26.547 -30.318 15.536 1.00 34.44 188 ALA A CA 1
ATOM 1394 C C . ALA A 1 188 ? -27.602 -29.711 16.517 1.00 34.44 188 ALA A C 1
ATOM 1396 O O . ALA A 1 188 ? -27.927 -30.306 17.527 1.00 34.44 188 ALA A O 1
ATOM 1397 N N . LEU A 1 189 ? -28.330 -28.610 16.257 1.00 34.19 189 LEU A N 1
ATOM 1398 C CA . LEU A 1 189 ? -28.728 -27.961 14.998 1.00 34.19 189 LEU A CA 1
ATOM 1399 C C . LEU A 1 189 ? -29.635 -26.726 15.279 1.00 34.19 189 LEU A C 1
ATOM 1401 O O . LEU A 1 189 ? -30.577 -26.822 16.059 1.00 34.19 189 LEU A O 1
ATOM 1405 N N . SER A 1 190 ? -29.434 -25.656 14.487 1.00 30.89 190 SER A N 1
ATOM 1406 C CA . SER A 1 190 ? -30.346 -24.524 14.159 1.00 30.89 190 SER A CA 1
ATOM 1407 C C . SER A 1 190 ? -30.632 -23.502 15.277 1.00 30.89 190 SER A C 1
ATOM 1409 O O . SER A 1 190 ? -30.801 -23.866 16.426 1.00 30.89 190 SER A O 1
ATOM 1411 N N . THR A 1 191 ? -30.707 -22.185 15.083 1.00 36.88 191 THR A N 1
ATOM 1412 C CA . THR A 1 191 ? -31.085 -21.305 13.960 1.00 36.88 191 THR A CA 1
ATOM 1413 C C . THR A 1 191 ? -30.475 -19.936 14.335 1.00 36.88 191 THR A C 1
ATOM 1415 O O . THR A 1 191 ? -30.542 -19.562 15.497 1.00 36.88 191 THR A O 1
ATOM 1418 N N . VAL A 1 192 ? -29.725 -19.209 13.507 1.00 41.19 192 VAL A N 1
ATOM 1419 C CA . VAL A 1 192 ? -30.226 -18.304 12.464 1.00 41.19 192 VAL A CA 1
ATOM 1420 C C . VAL A 1 192 ? -29.159 -18.213 11.377 1.00 41.19 192 VAL A C 1
ATOM 1422 O O . VAL A 1 192 ? -28.125 -17.562 11.525 1.00 41.19 192 VAL A O 1
ATOM 1425 N N . GLY A 1 193 ? -29.439 -18.877 10.261 1.00 44.00 193 GLY A N 1
ATOM 1426 C CA . GLY A 1 193 ? -28.901 -18.465 8.984 1.00 44.00 193 GLY A CA 1
ATOM 1427 C C . GLY A 1 193 ? -29.631 -17.203 8.553 1.00 44.00 193 GLY A C 1
ATOM 1428 O O . GLY A 1 193 ? -30.792 -17.264 8.167 1.00 44.00 193 GLY A O 1
ATOM 1429 N N . GLU A 1 194 ? -28.935 -16.076 8.549 1.00 41.00 194 GLU A N 1
ATOM 1430 C CA . GLU A 1 194 ? -29.106 -15.153 7.438 1.00 41.00 194 GLU A CA 1
ATOM 1431 C C . GLU A 1 194 ? -28.075 -15.588 6.397 1.00 41.00 194 GLU A C 1
ATOM 1433 O O . GLU A 1 194 ? -26.902 -15.211 6.442 1.00 41.00 194 GLU A O 1
ATOM 1438 N N . MET A 1 195 ? -28.493 -16.465 5.476 1.00 44.28 195 MET A N 1
ATOM 1439 C CA . MET A 1 195 ? -27.825 -16.552 4.181 1.00 44.28 195 MET A CA 1
ATOM 1440 C C . MET A 1 195 ? -27.879 -15.140 3.605 1.00 44.28 195 MET A C 1
ATOM 1442 O O . MET A 1 195 ? -28.891 -14.752 3.023 1.00 44.28 195 MET A O 1
ATOM 1446 N N . LEU A 1 196 ? -26.804 -14.365 3.774 1.00 54.59 196 LEU A N 1
ATOM 1447 C CA . LEU A 1 196 ? -26.539 -13.217 2.920 1.00 54.59 196 LEU A CA 1
ATOM 1448 C C . LEU A 1 196 ? -26.720 -13.725 1.497 1.00 54.59 196 LEU A C 1
ATOM 1450 O O . LEU A 1 196 ? -26.022 -14.639 1.051 1.00 54.59 196 LEU A O 1
ATOM 1454 N N . SER A 1 197 ? -27.791 -13.226 0.885 1.00 58.34 197 SER A N 1
ATOM 1455 C CA . SER A 1 197 ? -28.462 -13.875 -0.224 1.00 58.34 197 SER A CA 1
ATOM 1456 C C . SER A 1 197 ? -27.443 -14.241 -1.293 1.00 58.34 197 SER A C 1
ATOM 1458 O O . SER A 1 197 ? -26.686 -13.383 -1.746 1.00 58.34 197 SER A O 1
ATOM 1460 N N . VAL A 1 198 ? -27.442 -15.497 -1.741 1.00 63.91 198 VAL A N 1
ATOM 1461 C CA . VAL A 1 198 ? -26.651 -15.940 -2.903 1.00 63.91 198 VAL A CA 1
ATOM 1462 C C . VAL A 1 198 ? -26.861 -14.978 -4.082 1.00 63.91 198 VAL A C 1
ATOM 1464 O O . VAL A 1 198 ? -25.935 -14.704 -4.838 1.00 63.91 198 VAL A O 1
ATOM 1467 N N . LYS A 1 199 ? -28.044 -14.351 -4.158 1.00 60.41 199 LYS A N 1
ATOM 1468 C CA . LYS A 1 199 ? -28.357 -13.267 -5.091 1.00 60.41 199 LYS A CA 1
ATOM 1469 C C . LYS A 1 199 ? -27.468 -12.034 -4.913 1.00 60.41 199 LYS A C 1
ATOM 1471 O O . LYS A 1 199 ? -26.965 -11.539 -5.909 1.00 60.41 199 LYS A O 1
ATOM 1476 N N . GLN A 1 200 ? -27.212 -11.557 -3.693 1.00 67.75 200 GLN A N 1
ATOM 1477 C CA . GLN A 1 200 ? -26.261 -10.461 -3.466 1.00 67.75 200 GLN A CA 1
ATOM 1478 C C . GLN A 1 200 ? -24.843 -10.859 -3.873 1.00 67.75 200 GLN A C 1
ATOM 1480 O O . GLN A 1 200 ? -24.173 -10.082 -4.544 1.00 67.75 200 GLN A O 1
ATOM 1485 N N . LEU A 1 201 ? -24.390 -12.070 -3.543 1.00 64.75 201 LEU A N 1
ATOM 1486 C CA . LEU A 1 201 ? -23.052 -12.516 -3.939 1.00 64.75 201 LEU A CA 1
ATOM 1487 C C . LEU A 1 201 ? -22.907 -12.602 -5.468 1.00 64.75 201 LEU A C 1
ATOM 1489 O O . LEU A 1 201 ? -21.897 -12.156 -6.013 1.00 64.75 201 LEU A O 1
ATOM 1493 N N . ILE A 1 202 ? -23.929 -13.112 -6.158 1.00 79.50 202 ILE A N 1
ATOM 1494 C CA . ILE A 1 202 ? -23.979 -13.173 -7.624 1.00 79.50 202 ILE A CA 1
ATOM 1495 C C . ILE A 1 202 ? -24.059 -11.769 -8.229 1.00 79.50 202 ILE A C 1
ATOM 1497 O O . ILE A 1 202 ? -23.386 -11.514 -9.219 1.00 79.50 202 ILE A O 1
ATOM 1501 N N . ILE A 1 203 ? -24.806 -10.840 -7.628 1.00 86.94 203 ILE A N 1
ATOM 1502 C CA . ILE A 1 203 ? -24.879 -9.448 -8.092 1.00 86.94 203 ILE A CA 1
ATOM 1503 C C . ILE A 1 203 ? -23.514 -8.770 -7.963 1.00 86.94 203 ILE A C 1
ATOM 1505 O O . ILE A 1 203 ? -23.057 -8.157 -8.918 1.00 86.94 203 ILE A O 1
ATOM 1509 N N . TRP A 1 204 ? -22.822 -8.917 -6.832 1.00 80.56 204 TRP A N 1
ATOM 1510 C CA . TRP A 1 204 ? -21.513 -8.289 -6.622 1.00 80.56 204 TRP A CA 1
ATOM 1511 C C . TRP A 1 204 ? -20.416 -8.900 -7.501 1.00 80.56 204 TRP A C 1
ATOM 1513 O O . TRP A 1 204 ? -19.591 -8.173 -8.055 1.00 80.56 204 TRP A O 1
ATOM 1523 N N . ARG A 1 205 ? -20.423 -10.226 -7.685 1.00 84.69 205 ARG A N 1
ATOM 1524 C CA . ARG A 1 205 ? -19.512 -10.917 -8.613 1.00 84.69 205 ARG A CA 1
ATOM 1525 C C . ARG A 1 205 ? -19.838 -10.570 -10.066 1.00 84.69 205 ARG A C 1
ATOM 1527 O O . ARG A 1 205 ? -18.928 -10.307 -10.841 1.00 84.69 205 ARG A O 1
ATOM 1534 N N . GLY A 1 206 ? -21.120 -10.515 -10.412 1.00 84.94 206 GLY A N 1
ATOM 1535 C CA . GLY A 1 206 ? -21.609 -10.167 -11.741 1.00 84.94 206 GLY A CA 1
ATOM 1536 C C . GLY A 1 206 ? -21.274 -8.730 -12.112 1.00 84.94 206 GLY A C 1
ATOM 1537 O O . GLY A 1 206 ? -20.721 -8.502 -13.175 1.00 84.94 206 GLY A O 1
ATOM 1538 N N . LEU A 1 207 ? -21.501 -7.769 -11.217 1.00 83.56 207 LEU A N 1
ATOM 1539 C CA . LEU A 1 207 ? -21.192 -6.359 -11.456 1.00 83.56 207 LEU A CA 1
ATOM 1540 C C . LEU A 1 207 ? -19.684 -6.130 -11.634 1.00 83.56 207 LEU A C 1
ATOM 1542 O O . LEU A 1 207 ? -19.281 -5.375 -12.516 1.00 83.56 207 LEU A O 1
ATOM 1546 N N . ALA A 1 208 ? -18.851 -6.843 -10.867 1.00 75.25 208 ALA A N 1
ATOM 1547 C CA . ALA A 1 208 ? -17.399 -6.829 -11.041 1.00 75.25 208 ALA A CA 1
ATOM 1548 C C . ALA A 1 208 ? -16.964 -7.435 -12.388 1.00 75.25 208 ALA A C 1
ATOM 1550 O O . ALA A 1 208 ? -16.101 -6.877 -13.064 1.00 75.25 208 ALA A O 1
ATOM 1551 N N . VAL A 1 209 ? -17.583 -8.541 -12.809 1.00 85.75 209 VAL A N 1
ATOM 1552 C CA . VAL A 1 209 ? -17.310 -9.176 -14.107 1.00 85.75 209 VAL A CA 1
ATOM 1553 C C . VAL A 1 209 ? -17.780 -8.288 -15.262 1.00 85.75 209 VAL A C 1
ATOM 1555 O O . VAL A 1 209 ? -17.028 -8.091 -16.209 1.00 85.75 209 VAL A O 1
ATOM 1558 N N . THR A 1 210 ? -18.959 -7.674 -15.172 1.00 81.25 210 THR A N 1
ATOM 1559 C CA . THR A 1 210 ? -19.473 -6.745 -16.189 1.00 81.25 210 THR A CA 1
ATOM 1560 C C . THR A 1 210 ? -18.595 -5.503 -16.301 1.00 81.25 210 THR A C 1
ATOM 1562 O O . THR A 1 210 ? -18.298 -5.074 -17.412 1.00 81.25 210 THR A O 1
ATOM 1565 N N . ALA A 1 211 ? -18.118 -4.955 -15.180 1.00 82.06 211 ALA A N 1
ATOM 1566 C CA . ALA A 1 211 ? -17.166 -3.848 -15.191 1.00 82.06 211 ALA A CA 1
ATOM 1567 C C . ALA A 1 211 ? -15.829 -4.254 -15.836 1.00 82.06 211 ALA A C 1
ATOM 1569 O O . ALA A 1 211 ? -15.308 -3.520 -16.673 1.00 82.06 211 ALA A O 1
ATOM 1570 N N . ALA A 1 212 ? -15.306 -5.444 -15.523 1.00 74.12 212 ALA A N 1
ATOM 1571 C CA . ALA A 1 212 ? -14.081 -5.961 -16.136 1.00 74.12 212 ALA A CA 1
ATOM 1572 C C . ALA A 1 212 ? -14.237 -6.193 -17.650 1.00 74.12 212 ALA A C 1
ATOM 1574 O O . ALA A 1 212 ? -13.356 -5.823 -18.427 1.00 74.12 212 ALA A O 1
ATOM 1575 N N . ILE A 1 213 ? -15.374 -6.748 -18.080 1.00 81.69 213 ILE A N 1
ATOM 1576 C CA . ILE A 1 213 ? -15.697 -6.958 -19.497 1.00 81.69 213 ILE A CA 1
ATOM 1577 C C . ILE A 1 213 ? -15.874 -5.617 -20.212 1.00 81.69 213 ILE A C 1
ATOM 1579 O O . ILE A 1 213 ? -15.376 -5.465 -21.320 1.00 81.69 213 ILE A O 1
ATOM 1583 N N . ALA A 1 214 ? -16.519 -4.628 -19.589 1.00 83.62 214 ALA A N 1
ATOM 1584 C CA . ALA A 1 214 ? -16.673 -3.295 -20.166 1.00 83.62 214 ALA A CA 1
ATOM 1585 C C . ALA A 1 214 ? -15.316 -2.601 -20.352 1.00 83.62 214 ALA A C 1
ATOM 1587 O O . ALA A 1 214 ? -15.056 -2.037 -21.411 1.00 83.62 214 ALA A O 1
ATOM 1588 N N . VAL A 1 215 ? -14.417 -2.700 -19.369 1.00 83.38 215 VAL A N 1
ATOM 1589 C CA . VAL A 1 215 ? -13.053 -2.157 -19.469 1.00 83.38 215 VAL A CA 1
ATOM 1590 C C . VAL A 1 215 ? -12.254 -2.863 -20.568 1.00 83.38 215 VAL A C 1
ATOM 1592 O O . VAL A 1 215 ? -11.593 -2.196 -21.365 1.00 83.38 215 VAL A O 1
ATOM 1595 N N . LEU A 1 216 ? -12.358 -4.192 -20.674 1.00 76.31 216 LEU A N 1
ATOM 1596 C CA . LEU A 1 216 ? -11.739 -4.953 -21.763 1.00 76.31 216 LEU A CA 1
ATOM 1597 C C . LEU A 1 216 ? -12.321 -4.577 -23.129 1.00 76.31 216 LEU A C 1
ATOM 1599 O O . LEU A 1 216 ? -11.562 -4.366 -24.070 1.00 76.31 216 LEU A O 1
ATOM 1603 N N . ALA A 1 217 ? -13.641 -4.442 -23.240 1.00 78.62 217 ALA A N 1
ATOM 1604 C CA . ALA A 1 217 ? -14.318 -4.074 -24.478 1.00 78.62 217 ALA A CA 1
ATOM 1605 C C . ALA A 1 217 ? -13.924 -2.665 -24.935 1.00 78.62 217 ALA A C 1
ATOM 1607 O O . ALA A 1 217 ? -13.632 -2.468 -26.110 1.00 78.62 217 ALA A O 1
ATOM 1608 N N . VAL A 1 218 ? -13.832 -1.707 -24.010 1.00 85.25 218 VAL A N 1
ATOM 1609 C CA . VAL A 1 218 ? -13.342 -0.353 -24.301 1.00 85.25 218 VAL A CA 1
ATOM 1610 C C . VAL A 1 218 ? -11.874 -0.395 -24.733 1.00 85.25 218 VAL A C 1
ATOM 1612 O O . VAL A 1 218 ? -11.517 0.226 -25.732 1.00 85.25 218 VAL A O 1
ATOM 1615 N N . GLY A 1 219 ? -11.029 -1.183 -24.062 1.00 70.31 219 GLY A N 1
ATOM 1616 C CA . GLY A 1 219 ? -9.629 -1.370 -24.454 1.00 70.31 219 GLY A CA 1
ATOM 1617 C C . GLY A 1 219 ? -9.461 -1.991 -25.848 1.00 70.31 219 GLY A C 1
ATOM 1618 O O . GLY A 1 219 ? -8.613 -1.547 -26.623 1.00 70.31 219 GLY A O 1
ATOM 1619 N N . VAL A 1 220 ? -10.291 -2.979 -26.193 1.00 80.56 220 VAL A N 1
ATOM 1620 C CA . VAL A 1 220 ? -10.306 -3.637 -27.510 1.00 80.56 220 VAL A CA 1
ATOM 1621 C C . VAL A 1 220 ? -10.854 -2.707 -28.593 1.00 80.56 220 VAL A C 1
ATOM 1623 O O . VAL A 1 220 ? -10.270 -2.625 -29.670 1.00 80.56 220 VAL A O 1
ATOM 1626 N N . LEU A 1 221 ? -11.921 -1.957 -28.311 1.00 80.44 221 LEU A N 1
ATOM 1627 C CA . LEU A 1 221 ? -12.501 -1.002 -29.255 1.00 80.44 221 LEU A CA 1
ATOM 1628 C C . LEU A 1 221 ? -11.510 0.120 -29.578 1.00 80.44 221 LEU A C 1
ATOM 1630 O O . LEU A 1 221 ? -11.298 0.436 -30.744 1.00 80.44 221 LEU A O 1
ATOM 1634 N N . ILE A 1 222 ? -10.828 0.654 -28.561 1.00 75.69 222 ILE A N 1
ATOM 1635 C CA . ILE A 1 222 ? -9.765 1.644 -28.755 1.00 75.69 222 ILE A CA 1
ATOM 1636 C C . ILE A 1 222 ? -8.625 1.024 -29.570 1.00 75.69 222 ILE A C 1
ATOM 1638 O O . ILE A 1 222 ? -8.202 1.613 -30.559 1.00 75.69 222 ILE A O 1
ATOM 1642 N N . ARG A 1 223 ? -8.172 -0.196 -29.248 1.00 73.31 223 ARG A N 1
ATOM 1643 C CA . ARG A 1 223 ? -7.168 -0.923 -30.051 1.00 73.31 223 ARG A CA 1
ATOM 1644 C C . ARG A 1 223 ? -7.558 -1.028 -31.526 1.00 73.31 223 ARG A C 1
ATOM 1646 O O . ARG A 1 223 ? -6.712 -0.754 -32.366 1.00 73.31 223 ARG A O 1
ATOM 1653 N N . ILE A 1 224 ? -8.804 -1.384 -31.829 1.00 78.38 224 ILE A N 1
ATOM 1654 C CA . ILE A 1 224 ? -9.308 -1.539 -33.202 1.00 78.38 224 ILE A CA 1
ATOM 1655 C C . ILE A 1 224 ? -9.391 -0.187 -33.920 1.00 78.38 224 ILE A C 1
ATOM 1657 O O . ILE A 1 224 ? -8.986 -0.090 -35.072 1.00 78.38 224 ILE A O 1
ATOM 1661 N N . MET A 1 225 ? -9.842 0.870 -33.242 1.00 73.44 225 MET A N 1
ATOM 1662 C CA . MET A 1 225 ? -9.932 2.212 -33.834 1.00 73.44 225 MET A CA 1
ATOM 1663 C C . MET A 1 225 ? -8.570 2.902 -34.008 1.00 73.44 225 MET A C 1
ATOM 1665 O O . MET A 1 225 ? -8.465 3.842 -34.790 1.00 73.44 225 MET A O 1
ATOM 1669 N N . THR A 1 226 ? -7.531 2.457 -33.293 1.00 70.75 226 THR A N 1
ATOM 1670 C CA . THR A 1 226 ? -6.182 3.053 -33.361 1.00 70.75 226 THR A CA 1
ATOM 1671 C C . THR A 1 226 ? -5.209 2.268 -34.252 1.00 70.75 226 THR A C 1
ATOM 1673 O O . THR A 1 226 ? -4.046 2.655 -34.357 1.00 70.75 226 THR A O 1
ATOM 1676 N N . ILE A 1 227 ? -5.635 1.163 -34.876 1.00 63.88 227 ILE A N 1
ATOM 1677 C CA . ILE A 1 227 ? -4.861 0.491 -35.930 1.00 63.88 227 ILE A CA 1
ATOM 1678 C C . ILE A 1 227 ? -5.286 1.136 -37.257 1.00 63.88 227 ILE A C 1
ATOM 1680 O O . ILE A 1 227 ? -6.413 0.900 -37.691 1.00 63.88 227 ILE A O 1
ATOM 1684 N N . PRO A 1 228 ? -4.452 1.983 -37.891 1.00 53.94 228 PRO A N 1
ATOM 1685 C CA . PRO A 1 228 ? -4.749 2.444 -39.237 1.00 53.94 228 PRO A CA 1
ATOM 1686 C C . PRO A 1 228 ? -4.594 1.257 -40.200 1.00 53.94 228 PRO A C 1
ATOM 1688 O O . PRO A 1 228 ? -3.691 0.435 -40.024 1.00 53.94 228 PRO A O 1
ATOM 1691 N N . HIS A 1 229 ? -5.509 1.159 -41.167 1.00 48.56 229 HIS A N 1
ATOM 1692 C CA . HIS A 1 229 ? -5.385 0.261 -42.317 1.00 48.56 229 HIS A CA 1
ATOM 1693 C C . HIS A 1 229 ? -4.150 0.592 -43.158 1.00 48.56 229 HIS A C 1
ATOM 1695 O O . HIS A 1 229 ? -3.809 1.795 -43.248 1.00 48.56 229 HIS A O 1
#

Orga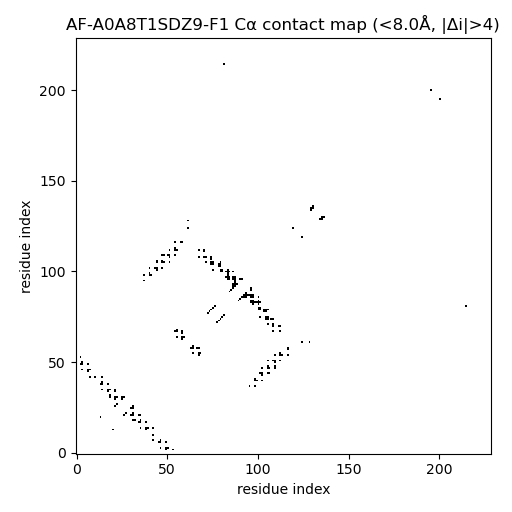nism: Chelydra serpentina (NCBI:txid8475)

InterPro domains:
  IPR002528 Multi antimicrobial extrusion protein [PF01554] (6-84)

Sequence (229 aa):
CFPGFLCLVVGVILAATKDVLGYIFTSDREIIGLVAWVMPVYVAVHVFEAGCCVTSGVLRGTGKQKIGAILNAVGYYAVGLPLGSVLLFVARIGMIGLWLGLLISAFIPASCSIIYIARMNWKRAAEEAQQRAGVSQLASEDLNSAPVLHKMALPSVGAEAPNGVVLTRITKNEGLTYQLTLQEATPALSTVGEMLSVKQLIIWRGLAVTAAIAVLAVGVLIRIMTIPH

Foldseek 3Di:
DVLLVVLVVVLVVCLVCLQVVQVVVDPDPVSSVVSNVCSVLVSLLSNLVSLLVVLCVVCVVLVNNVLSVVLLCCLCQVQLVLQLVCCCQVVVPHPNSNSVSSSRSSNRSSVVSVVCVVPDDVVVSVVSVCVVVCVVVVVVCVVVPPDPDDDDDDDDDDDDDDDDPDDDDDDDDDDDDDDDDDDDDDDDDDDDDPPPDPVVVCVVVVVSVVVVVVSVVVVVVVVVVPDDD